Protein AF-A0A397UI04-F1 (afdb_monomer)

pLDDT: mean 84.01, std 18.0, range [32.16, 98.12]

Foldseek 3Di:
DPDPVVVVVVVVVVVVVVVVVVVVVVVVVPPPVVCLVPDDLVVVLVVCLVPVVVVLVVLVVLLVVLLVVLVVLVPDDAFLLVSLVVSLVDPSLVSLCSNCPPPPSSLVSVLVSLLVVCLVPVDLSSLVSLLSSLVNCVVVVNVVSLVVQLQSQLSVLLSVCSVPNDDPVSLVSNVVSVVVDPDFLSSLLNNLSNLLNPSNLVRLVVVLLVLLLVLLVCLQPPPPDDPVCPDLVSSLVSSLVVSVVDPSNLSSLQSNVSNVCSNVSSNVRPRDRDHRDVCCSVPVSSVSSSVSNVVVVVVVVVVVVVVVVVVVPPDDDDPPPPPVVVCVVCVSVDDDPPPPPD

Mean predicted aligned error: 11.46 Å

Secondary structure (DSSP, 8-state):
---THHHHHHHHHHHHHHHHHHHHHHHHHT---TTGGGS-HHHHHHHHHH-HHHHHHHHHHHHHHHHHHHHHHHTS-S-HHHHHHHHTT-HHHHHHHHHHTT-HHHHHHHHHHHHHHHHHH--HHHHHHHHHHHHHHHHTT-HHHHTTSTTHHHHHHHHHHHHH---HHHHHHHHHHHHT----HHHHHHHHHHHHSHHHHHHHHHHHHHHHHHHHHHHHT-TT--TTT-SHHHHHHHHHHHHTT-HHHHHHHHHHHHHHTHHHHHHHT--SPPPPPHHIIIIIIHHHHHHHHHHHHHHHHHHHHHHHHHHHS-S----------GGGGGGGS--SSTTS--

InterPro domains:
  IPR010405 Cofactor of BRCA1 [PTHR13503] (37-216)

Structure (mmCIF, N/CA/C/O backbone):
data_AF-A0A397UI04-F1
#
_entry.id   AF-A0A397UI04-F1
#
loop_
_atom_site.group_PDB
_atom_site.id
_atom_site.type_symbol
_atom_site.label_atom_id
_atom_site.label_alt_id
_atom_site.label_comp_id
_atom_site.label_asym_id
_atom_site.label_entity_id
_atom_site.label_seq_id
_atom_site.pdbx_PDB_ins_code
_atom_site.Cartn_x
_atom_site.Cartn_y
_atom_site.Cartn_z
_atom_site.occupancy
_atom_site.B_iso_or_equiv
_atom_site.auth_seq_id
_atom_site.auth_comp_id
_atom_site.auth_asym_id
_atom_site.auth_atom_id
_atom_site.pdbx_PDB_model_num
ATOM 1 N N . MET A 1 1 ? -35.073 3.023 78.537 1.00 47.94 1 MET A N 1
ATOM 2 C CA . MET A 1 1 ? -35.502 1.992 77.573 1.00 47.94 1 MET A CA 1
ATOM 3 C C . MET A 1 1 ? -35.783 2.719 76.273 1.00 47.94 1 MET A C 1
ATOM 5 O O . MET A 1 1 ? -36.735 3.482 76.238 1.00 47.94 1 MET A O 1
ATOM 9 N N . ALA A 1 2 ? -34.874 2.628 75.298 1.00 48.56 2 ALA A N 1
ATOM 10 C CA . ALA A 1 2 ? -35.086 3.202 73.970 1.00 48.56 2 ALA A CA 1
ATOM 11 C C . ALA A 1 2 ? -36.010 2.261 73.187 1.00 48.56 2 ALA A C 1
ATOM 13 O O . ALA A 1 2 ? -35.802 1.048 73.222 1.00 48.56 2 ALA A O 1
ATOM 14 N N . ASP A 1 3 ? -37.050 2.822 72.578 1.00 49.12 3 ASP A N 1
ATOM 15 C CA . ASP A 1 3 ? -38.116 2.095 71.892 1.00 49.12 3 ASP A CA 1
ATOM 16 C C . ASP A 1 3 ? -37.574 1.447 70.597 1.00 49.12 3 ASP A C 1
ATOM 18 O O . ASP A 1 3 ? -37.150 2.172 69.686 1.00 49.12 3 ASP A O 1
ATOM 22 N N . PRO A 1 4 ? -37.526 0.102 70.500 1.00 56.00 4 PRO A N 1
ATOM 23 C CA . PRO A 1 4 ? -36.919 -0.603 69.368 1.00 56.00 4 PRO A CA 1
ATOM 24 C C . PRO A 1 4 ? -37.644 -0.360 68.033 1.00 56.00 4 PRO A C 1
ATOM 26 O O . PRO A 1 4 ? -37.055 -0.581 66.979 1.00 56.00 4 PRO A O 1
ATOM 29 N N . ASN A 1 5 ? -38.868 0.178 68.052 1.00 56.25 5 ASN A N 1
ATOM 30 C CA . ASN A 1 5 ? -39.652 0.461 66.844 1.00 56.25 5 ASN A CA 1
ATOM 31 C C . ASN A 1 5 ? -39.177 1.679 66.035 1.00 56.25 5 ASN A C 1
ATOM 33 O O . ASN A 1 5 ? -39.545 1.829 64.871 1.00 56.25 5 ASN A O 1
ATOM 37 N N . THR A 1 6 ? -38.368 2.563 66.622 1.00 55.53 6 THR A N 1
ATOM 38 C CA . THR A 1 6 ? -37.920 3.786 65.929 1.00 55.53 6 THR A CA 1
ATOM 39 C C . THR A 1 6 ? -36.803 3.529 64.914 1.00 55.53 6 THR A C 1
ATOM 41 O O . THR A 1 6 ? -36.680 4.273 63.946 1.00 55.53 6 THR A O 1
ATOM 44 N N . ASN A 1 7 ? -36.011 2.466 65.099 1.00 58.88 7 ASN A N 1
ATOM 45 C CA . ASN A 1 7 ? -34.890 2.144 64.208 1.00 58.88 7 ASN A CA 1
ATOM 46 C C . ASN A 1 7 ? -35.340 1.444 62.918 1.00 58.88 7 ASN A C 1
ATOM 48 O O . ASN A 1 7 ? -34.833 1.762 61.847 1.00 58.88 7 ASN A O 1
ATOM 52 N N . GLU A 1 8 ? -36.326 0.546 62.994 1.00 60.69 8 GLU A N 1
ATOM 53 C CA . GLU A 1 8 ? -36.815 -0.185 61.814 1.00 60.69 8 GLU A CA 1
ATOM 54 C C . GLU A 1 8 ? -37.540 0.738 60.821 1.00 60.69 8 GLU A C 1
ATOM 56 O O . GLU A 1 8 ? -37.418 0.583 59.605 1.00 60.69 8 GLU A O 1
ATOM 61 N N . ALA A 1 9 ? -38.252 1.751 61.326 1.00 65.50 9 ALA A N 1
ATOM 62 C CA . ALA A 1 9 ? -38.921 2.745 60.489 1.00 65.50 9 ALA A CA 1
ATOM 63 C C . ALA A 1 9 ? -37.923 3.653 59.743 1.00 65.50 9 ALA A C 1
ATOM 65 O O . ALA A 1 9 ? -38.158 4.010 58.585 1.00 65.50 9 ALA A O 1
ATOM 66 N N . GLN A 1 10 ? -36.802 3.989 60.388 1.00 68.75 10 GLN A N 1
ATOM 67 C CA . GLN A 1 10 ? -35.740 4.810 59.808 1.00 68.75 10 GLN A CA 1
ATOM 68 C C . GLN A 1 10 ? -34.977 4.035 58.718 1.00 68.75 10 GLN A C 1
ATOM 70 O O . GLN A 1 10 ? -34.805 4.538 57.608 1.00 68.75 10 GLN A O 1
ATOM 75 N N . GLU A 1 11 ? -34.615 2.774 58.980 1.00 70.06 11 GLU A N 1
ATOM 76 C CA . GLU A 1 11 ? -33.942 1.910 57.997 1.00 70.06 11 GLU A CA 1
ATOM 77 C C . GLU A 1 11 ? -34.821 1.625 56.769 1.00 70.06 11 GLU A C 1
ATOM 79 O O . GLU A 1 11 ? -34.325 1.584 55.639 1.00 70.06 11 GLU A O 1
ATOM 84 N N . ALA A 1 12 ? -36.138 1.487 56.953 1.00 72.62 12 ALA A N 1
ATOM 85 C CA . ALA A 1 12 ? -37.074 1.321 55.844 1.00 72.62 12 ALA A CA 1
ATOM 86 C C . ALA A 1 12 ? -37.169 2.579 54.957 1.00 72.62 12 ALA A C 1
ATOM 88 O O . ALA A 1 12 ? -37.254 2.464 53.728 1.00 72.62 12 ALA A O 1
ATOM 89 N N . GLN A 1 13 ? -37.118 3.777 55.551 1.00 75.88 13 GLN A N 1
ATOM 90 C CA . GLN A 1 13 ? -37.085 5.040 54.806 1.00 75.88 13 GLN A CA 1
ATOM 91 C C . GLN A 1 13 ? -35.773 5.222 54.038 1.00 75.88 13 GLN A C 1
ATOM 93 O O . GLN A 1 13 ? -35.812 5.568 52.854 1.00 75.88 13 GLN A O 1
ATOM 98 N N . ASP A 1 14 ? -34.636 4.918 54.660 1.00 75.56 14 ASP A N 1
ATOM 99 C CA . ASP A 1 14 ? -33.321 5.035 54.023 1.00 75.56 14 ASP A CA 1
ATOM 100 C C . ASP A 1 14 ? -33.155 4.023 52.879 1.00 75.56 14 ASP A C 1
ATOM 102 O O . ASP A 1 14 ? -32.671 4.368 51.797 1.00 75.56 14 ASP A O 1
ATOM 106 N N . ALA A 1 15 ? -33.658 2.796 53.048 1.00 74.00 15 ALA A N 1
ATOM 107 C CA . ALA A 1 15 ? -33.686 1.793 51.985 1.00 74.00 15 ALA A CA 1
ATOM 108 C C . ALA A 1 15 ? -34.600 2.201 50.816 1.00 74.00 15 ALA A C 1
ATOM 110 O O . ALA A 1 15 ? -34.276 1.941 49.653 1.00 74.00 15 ALA A O 1
ATOM 111 N N . SER A 1 16 ? -35.730 2.858 51.095 1.00 81.81 16 SER A N 1
ATOM 112 C CA . SER A 1 16 ? -36.628 3.392 50.064 1.00 81.81 16 SER A CA 1
ATOM 113 C C . SER A 1 16 ? -35.988 4.557 49.302 1.00 81.81 16 SER A C 1
ATOM 115 O O . SER A 1 16 ? -36.081 4.621 48.074 1.00 81.81 16 SER A O 1
ATOM 117 N N . LEU A 1 17 ? -35.297 5.458 50.006 1.00 76.31 17 LEU A N 1
ATOM 118 C CA . LEU A 1 17 ? -34.577 6.576 49.401 1.00 76.31 17 LEU A CA 1
ATOM 119 C C . LEU A 1 17 ? -33.419 6.083 48.524 1.00 76.31 17 LEU A C 1
ATOM 121 O O . LEU A 1 17 ? -33.262 6.549 47.396 1.00 76.31 17 LEU A O 1
ATOM 125 N N . ALA A 1 18 ? -32.664 5.085 48.992 1.00 73.12 18 ALA A N 1
ATOM 126 C CA . ALA A 1 18 ? -31.594 4.458 48.223 1.00 73.12 18 ALA A CA 1
ATOM 127 C C . ALA A 1 18 ? -32.118 3.796 46.937 1.00 73.12 18 ALA A C 1
ATOM 129 O O . ALA A 1 18 ? -31.534 3.985 45.871 1.00 73.12 18 ALA A O 1
ATOM 130 N N . ARG A 1 19 ? -33.255 3.086 46.997 1.00 78.06 19 ARG A N 1
ATOM 131 C CA . ARG A 1 19 ? -33.887 2.492 45.804 1.00 78.06 19 ARG A CA 1
ATOM 132 C C . ARG A 1 19 ? -34.370 3.549 44.817 1.00 78.06 19 ARG A C 1
ATOM 134 O O . ARG A 1 19 ? -34.118 3.398 43.627 1.00 78.06 19 ARG A O 1
ATOM 141 N N . MET A 1 20 ? -34.987 4.635 45.288 1.00 80.06 20 MET A N 1
ATOM 142 C CA . MET A 1 20 ? -35.380 5.751 44.415 1.00 80.06 20 MET A CA 1
ATOM 143 C C . MET A 1 20 ? -34.178 6.436 43.761 1.00 80.06 20 MET A C 1
ATOM 145 O O . MET A 1 20 ? -34.271 6.848 42.608 1.00 80.06 20 MET A O 1
ATOM 149 N N . LEU A 1 21 ? -33.056 6.576 44.472 1.00 71.06 21 LEU A N 1
ATOM 150 C CA . LEU A 1 21 ? -31.839 7.170 43.917 1.00 71.06 21 LEU A CA 1
ATOM 151 C C . LEU A 1 21 ? -31.199 6.259 42.867 1.00 71.06 21 LEU A C 1
ATOM 153 O O . LEU A 1 21 ? -30.840 6.739 41.796 1.00 71.06 21 LEU A O 1
ATOM 157 N N . VAL A 1 22 ? -31.123 4.950 43.123 1.00 71.31 22 VAL A N 1
ATOM 158 C CA . VAL A 1 22 ? -30.653 3.965 42.135 1.00 71.31 22 VAL A CA 1
ATOM 159 C C . VAL A 1 22 ? -31.563 3.953 40.910 1.00 71.31 22 VAL A C 1
ATOM 161 O O . VAL A 1 22 ? -31.065 3.986 39.788 1.00 71.31 22 VAL A O 1
ATOM 164 N N . GLN A 1 23 ? -32.880 3.986 41.112 1.00 65.94 23 GLN A N 1
ATOM 165 C CA . GLN A 1 23 ? -33.852 4.033 40.027 1.00 65.94 23 GLN A CA 1
ATOM 166 C C . GLN A 1 23 ? -33.745 5.339 39.225 1.00 65.94 23 GLN A C 1
ATOM 168 O O . GLN A 1 23 ? -33.700 5.281 38.004 1.00 65.94 23 GLN A O 1
ATOM 173 N N . ARG A 1 24 ? -33.572 6.501 39.872 1.00 66.25 24 ARG A N 1
ATOM 174 C CA . ARG A 1 24 ? -33.305 7.770 39.169 1.00 66.25 24 ARG A CA 1
ATOM 175 C C . ARG A 1 24 ? -32.004 7.751 38.381 1.00 66.25 24 ARG A C 1
ATOM 177 O O . ARG A 1 24 ? -31.969 8.309 37.295 1.00 66.25 24 ARG A O 1
ATOM 184 N N . VAL A 1 25 ? -30.941 7.140 38.902 1.00 66.00 25 VAL A N 1
ATOM 185 C CA . VAL A 1 25 ? -29.669 7.008 38.173 1.00 66.00 25 VAL A CA 1
ATOM 186 C C . VAL A 1 25 ? -29.824 6.049 36.990 1.00 66.00 25 VAL A C 1
ATOM 188 O O . VAL A 1 25 ? -29.264 6.297 35.927 1.00 66.00 25 VAL A O 1
ATOM 191 N N . GLN A 1 26 ? -30.617 4.984 37.127 1.00 58.41 26 GLN A N 1
ATOM 192 C CA . GLN A 1 26 ? -30.946 4.078 36.023 1.00 58.41 26 GLN A CA 1
ATOM 193 C C . GLN A 1 26 ? -31.832 4.752 34.964 1.00 58.41 26 GLN A C 1
ATOM 195 O O . GLN A 1 26 ? -31.567 4.597 33.776 1.00 58.41 26 GLN A O 1
ATOM 200 N N . GLU A 1 27 ? -32.813 5.557 35.374 1.00 58.62 27 GLU A N 1
ATOM 201 C CA . GLU A 1 27 ? -33.682 6.348 34.491 1.00 58.62 27 GLU A CA 1
ATOM 202 C C . GLU A 1 27 ? -32.914 7.500 33.813 1.00 58.62 27 GLU A C 1
ATOM 204 O O . GLU A 1 27 ? -33.109 7.751 32.628 1.00 58.62 27 GLU A O 1
ATOM 209 N N . GLN A 1 28 ? -31.964 8.144 34.503 1.00 56.28 28 GLN A N 1
ATOM 210 C CA . GLN A 1 28 ? -31.046 9.133 33.912 1.00 56.28 28 GLN A CA 1
ATOM 211 C C . GLN A 1 28 ? -29.999 8.499 32.984 1.00 56.28 28 GLN A C 1
ATOM 213 O O . GLN A 1 28 ? -29.549 9.141 32.040 1.00 56.28 28 GLN A O 1
ATOM 218 N N . ASN A 1 29 ? -29.629 7.236 33.199 1.00 54.19 29 ASN A N 1
ATOM 219 C CA . ASN A 1 29 ? -28.810 6.477 32.250 1.00 54.19 29 ASN A CA 1
ATOM 220 C C . ASN A 1 29 ? -29.635 5.908 31.080 1.00 54.19 29 ASN A C 1
ATOM 222 O O . ASN A 1 29 ? -29.056 5.512 30.073 1.00 54.19 29 ASN A O 1
ATOM 226 N N . GLN A 1 30 ? -30.970 5.917 31.179 1.00 46.47 30 GLN A N 1
ATOM 227 C CA . GLN A 1 30 ? -31.914 5.710 30.075 1.00 46.47 30 GLN A CA 1
ATOM 228 C C . GLN A 1 30 ? -32.346 7.033 29.428 1.00 46.47 30 GLN A C 1
ATOM 230 O O . GLN A 1 30 ? -33.441 7.122 28.866 1.00 46.47 30 GLN A O 1
ATOM 235 N N . VAL A 1 31 ? -31.500 8.070 29.446 1.00 46.84 31 VAL A N 1
ATOM 236 C CA . VAL A 1 31 ? -31.655 9.155 28.475 1.00 46.84 31 VAL A CA 1
ATOM 237 C C . VAL A 1 31 ? -31.544 8.510 27.097 1.00 46.84 31 VAL A C 1
ATOM 239 O O . VAL A 1 31 ? -30.457 8.213 26.607 1.00 46.84 31 VAL A O 1
ATOM 242 N N . LYS A 1 32 ? -32.704 8.256 26.487 1.00 46.75 32 LYS A N 1
ATOM 243 C CA . LYS A 1 32 ? -32.866 8.149 25.046 1.00 46.75 32 LYS A CA 1
ATOM 244 C C . LYS A 1 32 ? -32.266 9.436 24.506 1.00 46.75 32 LYS A C 1
ATOM 246 O O . LYS A 1 32 ? -32.890 10.493 24.569 1.00 46.75 32 LYS A O 1
ATOM 251 N N . VAL A 1 33 ? -31.007 9.375 24.092 1.00 52.06 33 VAL A N 1
ATOM 252 C CA . VAL A 1 33 ? -30.359 10.499 23.435 1.00 52.06 33 VAL A CA 1
ATOM 253 C C . VAL A 1 33 ? -31.020 10.571 22.061 1.00 52.06 33 VAL A C 1
ATOM 255 O O . VAL A 1 33 ? -30.566 9.951 21.108 1.00 52.06 33 VAL A O 1
ATOM 258 N N . GLU A 1 34 ? -32.160 11.258 21.978 1.00 54.22 34 GLU A N 1
ATOM 259 C CA . GLU A 1 34 ? -32.938 11.408 20.741 1.00 54.22 34 GLU A CA 1
ATOM 260 C C . GLU A 1 34 ? -32.176 12.205 19.669 1.00 54.22 34 GLU A C 1
ATOM 262 O O . GLU A 1 34 ? -32.639 12.286 18.538 1.00 54.22 34 GLU A O 1
ATOM 267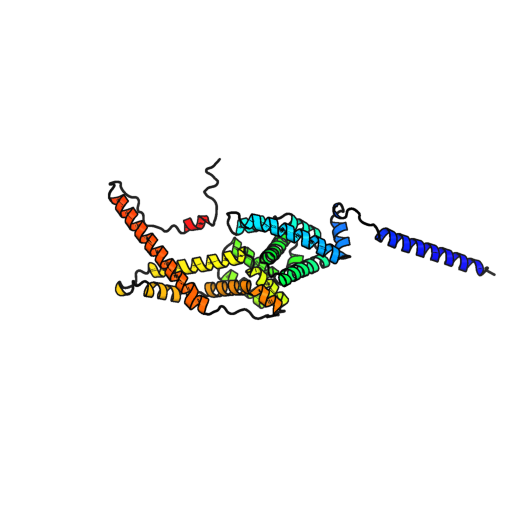 N N . ASN A 1 35 ? -30.977 12.723 19.979 1.00 66.19 35 ASN A N 1
ATOM 268 C CA . ASN A 1 35 ? -30.105 13.351 18.993 1.00 66.19 35 ASN A CA 1
ATOM 269 C C . ASN A 1 35 ? -28.602 13.191 19.317 1.00 66.19 35 ASN A C 1
ATOM 271 O O . ASN A 1 35 ? -27.913 14.144 19.682 1.00 66.19 35 ASN A O 1
ATOM 275 N N . ILE A 1 36 ? -28.065 11.964 19.222 1.00 76.44 36 ILE A N 1
ATOM 276 C CA . ILE A 1 36 ? -26.625 11.692 19.464 1.00 76.44 36 ILE A CA 1
ATOM 277 C C . ILE A 1 36 ? -25.739 12.488 18.492 1.00 76.44 36 ILE A C 1
ATOM 279 O O . ILE A 1 36 ? -24.590 12.807 18.802 1.00 76.44 36 ILE A O 1
ATOM 283 N N . GLU A 1 37 ? -26.277 12.867 17.335 1.00 78.81 37 GLU A N 1
ATOM 284 C CA . GLU A 1 37 ? -25.583 13.665 16.327 1.00 78.81 37 GLU A CA 1
ATOM 285 C C . GLU A 1 37 ? -25.245 15.087 16.799 1.00 78.81 37 GLU A C 1
ATOM 287 O O . GLU A 1 37 ? -24.200 15.612 16.415 1.00 78.81 37 GLU A O 1
ATOM 292 N N . GLU A 1 38 ? -26.031 15.674 17.699 1.00 84.44 38 GLU A N 1
ATOM 293 C CA . GLU A 1 38 ? -25.810 17.038 18.205 1.00 84.44 38 GLU A CA 1
ATOM 294 C C . GLU A 1 38 ? -24.987 17.085 19.501 1.00 84.44 38 GLU A C 1
ATOM 296 O O . GLU A 1 38 ? -24.565 18.156 19.941 1.00 84.44 38 GLU A O 1
ATOM 301 N N . ALA A 1 39 ? -24.726 15.933 20.126 1.00 87.81 39 ALA A N 1
ATOM 302 C CA . ALA A 1 39 ? -23.986 15.882 21.381 1.00 87.81 39 ALA A CA 1
ATOM 303 C C . ALA A 1 39 ? -22.517 16.347 21.213 1.00 87.81 39 ALA A C 1
ATOM 305 O O . ALA A 1 39 ? -21.895 16.065 20.186 1.00 87.81 39 ALA A O 1
ATOM 306 N N . PRO A 1 40 ? -21.905 16.992 22.225 1.00 93.44 40 PRO A N 1
ATOM 307 C CA . PRO A 1 40 ? -20.463 17.243 22.254 1.00 93.44 40 PRO A CA 1
ATOM 308 C C . PRO A 1 40 ? -19.642 15.965 22.035 1.00 93.44 40 PRO A C 1
ATOM 310 O O . PRO A 1 40 ? -20.030 14.882 22.487 1.00 93.44 40 PRO A O 1
ATOM 313 N N . ILE A 1 41 ? -18.491 16.080 21.366 1.00 93.62 41 ILE A N 1
ATOM 314 C CA . ILE A 1 41 ? -17.695 14.918 20.941 1.00 93.62 41 ILE A CA 1
ATOM 315 C C . ILE A 1 41 ? -17.219 14.063 22.122 1.00 93.62 41 ILE A C 1
ATOM 317 O O . ILE A 1 41 ? -17.160 12.841 22.011 1.00 93.62 41 ILE A O 1
ATOM 321 N N . GLU A 1 42 ? -16.965 14.670 23.282 1.00 93.69 42 GLU A N 1
ATOM 322 C CA . GLU A 1 42 ? -16.609 13.975 24.521 1.00 93.69 42 GLU A CA 1
ATOM 323 C C . GLU A 1 42 ? -17.745 13.083 25.027 1.00 93.69 42 GLU A C 1
ATOM 325 O O . GLU A 1 42 ? -17.492 11.971 25.492 1.00 93.69 42 GLU A O 1
ATOM 330 N N . ILE A 1 43 ? -18.996 13.543 24.908 1.00 93.25 43 ILE A N 1
ATOM 331 C CA . ILE A 1 43 ? -20.174 12.763 25.302 1.00 93.25 43 ILE A CA 1
ATOM 332 C C . ILE A 1 43 ? -20.354 11.595 24.336 1.00 93.25 43 ILE A C 1
ATOM 334 O O . ILE A 1 43 ? -20.520 10.462 24.785 1.00 93.25 43 ILE A O 1
ATOM 338 N N . LYS A 1 44 ? -20.245 11.842 23.021 1.00 94.44 44 LYS A N 1
ATOM 339 C CA . LYS A 1 44 ? -20.296 10.773 22.011 1.00 94.44 44 LYS A CA 1
ATOM 340 C C . LYS A 1 44 ? -19.230 9.715 22.276 1.00 94.44 44 LYS A C 1
ATOM 342 O O . LYS A 1 44 ? -19.541 8.532 22.316 1.00 94.44 44 LYS A O 1
ATOM 347 N N . ARG A 1 45 ? -17.989 10.140 22.526 1.00 95.44 45 ARG A N 1
ATOM 348 C CA . ARG A 1 45 ? -16.865 9.253 22.848 1.00 95.44 45 ARG A CA 1
ATOM 349 C C . ARG A 1 45 ? -17.180 8.368 24.054 1.00 95.44 45 ARG A C 1
ATOM 351 O O . ARG A 1 45 ? -17.055 7.155 23.953 1.00 95.44 45 ARG A O 1
ATOM 358 N N . GLY A 1 46 ? -17.648 8.956 25.157 1.00 95.00 46 GLY A N 1
ATOM 359 C CA . GLY A 1 46 ? -18.002 8.202 26.363 1.00 95.00 46 GLY A CA 1
ATOM 360 C C . GLY A 1 46 ? -19.180 7.239 26.171 1.00 95.00 46 GLY A C 1
ATOM 361 O O . GLY A 1 46 ? -19.215 6.190 26.811 1.00 95.00 46 GLY A O 1
ATOM 362 N N . LEU A 1 47 ? -20.135 7.564 25.293 1.00 94.88 47 LEU A N 1
ATOM 363 C CA . LEU A 1 47 ? -21.218 6.651 24.910 1.00 94.88 47 LEU A CA 1
ATOM 364 C C . LEU A 1 47 ? -20.683 5.475 24.087 1.00 94.88 47 LEU A C 1
ATOM 366 O O . LEU A 1 47 ? -20.941 4.326 24.429 1.00 94.88 47 LEU A O 1
ATOM 370 N N . TYR A 1 48 ? -19.878 5.753 23.065 1.00 96.75 48 TYR A N 1
ATOM 371 C CA . TYR A 1 48 ? -19.279 4.731 22.208 1.00 96.75 48 TYR A CA 1
ATOM 372 C C . TYR A 1 48 ? -18.303 3.813 22.946 1.00 96.75 48 TYR A C 1
ATOM 374 O O . TYR A 1 48 ? -18.216 2.636 22.627 1.00 96.75 48 TYR A O 1
ATOM 382 N N . GLU A 1 49 ? -17.600 4.306 23.966 1.00 96.56 49 GLU A N 1
ATOM 383 C CA . GLU A 1 49 ? -16.769 3.454 24.827 1.00 96.56 49 GLU A CA 1
ATOM 384 C C . GLU A 1 49 ? -17.593 2.436 25.626 1.00 96.56 49 GLU A C 1
ATOM 386 O O . GLU A 1 49 ? -17.076 1.380 25.990 1.00 96.56 49 GLU A O 1
ATOM 391 N N . ARG A 1 50 ? -18.864 2.748 25.913 1.00 96.19 50 ARG A N 1
ATOM 392 C CA . ARG A 1 50 ? -19.793 1.862 26.633 1.00 96.19 50 ARG A CA 1
ATOM 393 C C . ARG A 1 50 ? -20.572 0.950 25.691 1.00 96.19 50 ARG A C 1
ATOM 395 O O . ARG A 1 50 ? -20.936 -0.147 26.102 1.00 96.19 50 ARG A O 1
ATOM 402 N N . ASP A 1 51 ? -20.815 1.398 24.462 1.00 96.00 51 ASP A N 1
ATOM 403 C CA . ASP A 1 51 ? -21.549 0.667 23.431 1.00 96.00 51 ASP A CA 1
ATOM 404 C C . ASP A 1 51 ? -20.733 0.588 22.129 1.00 96.00 51 ASP A C 1
ATOM 406 O O . ASP A 1 51 ? -20.828 1.434 21.231 1.00 96.00 51 ASP A O 1
ATOM 410 N N . LEU A 1 52 ? -19.904 -0.458 22.044 1.00 96.38 52 LEU A N 1
ATOM 411 C CA . LEU A 1 52 ? -19.025 -0.697 20.897 1.00 96.38 52 LEU A CA 1
ATOM 412 C C . LEU A 1 52 ? -19.792 -1.105 19.635 1.00 96.38 52 LEU A C 1
ATOM 414 O O . LEU A 1 52 ? -19.314 -0.842 18.535 1.00 96.38 52 LEU A O 1
ATOM 418 N N . GLU A 1 53 ? -20.981 -1.698 19.761 1.00 95.81 53 GLU A N 1
ATOM 419 C CA . GLU A 1 53 ? -21.811 -2.021 18.595 1.00 95.81 53 GLU A CA 1
ATOM 420 C C . GLU A 1 53 ? -22.377 -0.744 17.976 1.00 95.81 53 GLU A C 1
ATOM 422 O O . GLU A 1 53 ? -22.357 -0.576 16.753 1.00 95.81 53 GLU A O 1
ATOM 427 N N . MET A 1 54 ? -22.790 0.212 18.814 1.00 95.00 54 MET A N 1
ATOM 428 C CA . MET A 1 54 ? -23.182 1.533 18.342 1.00 95.00 54 MET A CA 1
ATOM 429 C C . MET A 1 54 ? -22.010 2.263 17.667 1.00 95.00 54 MET A C 1
ATOM 431 O O . MET A 1 54 ? -22.174 2.832 16.583 1.00 95.00 54 MET A O 1
ATOM 435 N N . PHE A 1 55 ? -20.816 2.213 18.270 1.00 96.81 55 PHE A N 1
ATOM 436 C CA . PHE A 1 55 ? -19.597 2.759 17.668 1.00 96.81 55 PHE A CA 1
ATOM 437 C C . PHE A 1 55 ? -19.327 2.136 16.298 1.00 96.81 55 PHE A C 1
ATOM 439 O O . PHE A 1 55 ? -19.145 2.849 15.313 1.00 96.81 55 PHE A O 1
ATOM 446 N N . LYS A 1 56 ? -19.364 0.806 16.219 1.00 97.25 56 LYS A N 1
ATOM 447 C CA . LYS A 1 56 ? -19.131 0.036 15.000 1.00 97.25 56 LYS A CA 1
ATOM 448 C C . LYS A 1 56 ? -20.116 0.385 13.891 1.00 97.25 56 LYS A C 1
ATOM 450 O O . LYS A 1 56 ? -19.687 0.575 12.755 1.00 97.25 56 LYS A O 1
ATOM 455 N N . GLY A 1 57 ? -21.405 0.510 14.210 1.00 95.50 57 GLY A N 1
ATOM 456 C CA . GLY A 1 57 ? -22.427 0.938 13.254 1.00 95.50 57 GLY A CA 1
ATOM 457 C C . GLY A 1 57 ? -22.123 2.317 12.665 1.00 95.50 57 GLY A C 1
ATOM 458 O O . GLY A 1 57 ? -22.108 2.478 11.448 1.00 95.50 57 GLY A O 1
ATOM 459 N N . MET A 1 58 ? -21.797 3.293 13.516 1.00 95.62 58 MET A N 1
ATOM 460 C CA . MET A 1 58 ? -21.456 4.647 13.074 1.00 95.62 58 MET A CA 1
ATOM 461 C C . MET A 1 58 ? -20.148 4.687 12.265 1.00 95.62 58 MET A C 1
ATOM 463 O O . MET A 1 58 ? -20.102 5.331 11.216 1.00 95.62 58 MET A O 1
ATOM 467 N N . ILE A 1 59 ? -19.102 3.974 12.699 1.00 97.44 59 ILE A N 1
ATOM 468 C CA . ILE A 1 59 ? -17.818 3.917 11.987 1.00 97.44 59 ILE A CA 1
ATOM 469 C C . ILE A 1 59 ? -17.977 3.294 10.601 1.00 97.44 59 ILE A C 1
ATOM 471 O O . ILE A 1 59 ? -17.397 3.817 9.654 1.00 97.44 59 ILE A O 1
ATOM 475 N N . LYS A 1 60 ? -18.765 2.219 10.452 1.00 96.38 60 LYS A N 1
ATOM 476 C CA . LYS A 1 60 ? -19.018 1.605 9.137 1.00 96.38 60 LYS A CA 1
ATOM 477 C C . LYS A 1 60 ? -19.607 2.627 8.157 1.00 96.38 60 LYS A C 1
ATOM 479 O O . LYS A 1 60 ? -19.052 2.794 7.078 1.00 96.38 60 LYS A O 1
ATOM 484 N N . THR A 1 61 ? -20.596 3.416 8.584 1.00 96.31 61 THR A N 1
ATOM 485 C CA . THR A 1 61 ? -21.148 4.514 7.770 1.00 96.31 61 THR A CA 1
ATOM 486 C C . THR A 1 61 ? -20.086 5.545 7.370 1.00 96.31 61 THR A C 1
ATOM 488 O O . THR A 1 61 ? -20.055 5.998 6.229 1.00 96.31 61 THR A O 1
ATOM 491 N N . GLN A 1 62 ? -19.190 5.925 8.287 1.00 97.75 62 GLN A N 1
ATOM 492 C CA . GLN A 1 62 ? -18.110 6.872 7.974 1.00 97.75 62 GLN A CA 1
ATOM 493 C C . GLN A 1 62 ? -17.077 6.283 6.999 1.00 97.75 62 GLN A C 1
ATOM 495 O O . GLN A 1 62 ? -16.573 7.003 6.139 1.00 97.75 62 GLN A O 1
ATOM 500 N N . ILE A 1 63 ? -16.777 4.985 7.102 1.00 97.62 63 ILE A N 1
ATOM 501 C CA . ILE A 1 63 ? -15.886 4.276 6.173 1.00 97.62 63 ILE A CA 1
ATOM 502 C C . ILE A 1 63 ? -16.506 4.199 4.774 1.00 97.62 63 ILE A C 1
ATOM 504 O O . ILE A 1 63 ? -15.810 4.469 3.797 1.00 97.62 63 ILE A O 1
ATOM 508 N N . ASP A 1 64 ? -17.798 3.888 4.670 1.00 96.81 64 ASP A N 1
ATOM 509 C CA . ASP A 1 64 ? -18.498 3.819 3.383 1.00 96.81 64 ASP A CA 1
ATOM 510 C C . ASP A 1 64 ? -18.470 5.184 2.673 1.00 96.81 64 ASP A C 1
ATOM 512 O O . ASP A 1 64 ? -18.046 5.286 1.520 1.00 96.81 64 ASP A O 1
ATOM 516 N N . ASN A 1 65 ? -18.781 6.261 3.402 1.00 97.56 65 ASN A N 1
ATOM 517 C CA . ASN A 1 65 ? -18.670 7.633 2.897 1.00 97.56 65 ASN A CA 1
ATOM 518 C C . ASN A 1 65 ? -17.223 7.997 2.504 1.00 97.56 65 ASN A C 1
ATOM 520 O O . ASN A 1 65 ? -16.986 8.671 1.496 1.00 97.56 65 ASN A O 1
ATOM 524 N N . TYR A 1 66 ? -16.231 7.539 3.278 1.00 98.00 66 TYR A N 1
ATOM 525 C CA . TYR A 1 66 ? -14.822 7.690 2.918 1.00 98.00 66 TYR A CA 1
ATOM 526 C C . TYR A 1 66 ? -14.509 6.970 1.594 1.00 98.00 66 TYR A C 1
ATOM 528 O O . TYR A 1 66 ? -13.829 7.558 0.754 1.00 98.00 66 TYR A O 1
ATOM 536 N N . PHE A 1 67 ? -15.019 5.755 1.353 1.00 97.12 67 PHE A N 1
ATOM 537 C CA . PHE A 1 67 ? -14.776 5.016 0.104 1.00 97.12 67 PHE A CA 1
ATOM 538 C C . PHE A 1 67 ? -15.336 5.733 -1.122 1.00 97.12 67 PHE A C 1
ATOM 540 O O . PHE A 1 67 ? -14.675 5.766 -2.167 1.00 97.12 67 PHE A O 1
ATOM 547 N N . GLU A 1 68 ? -16.515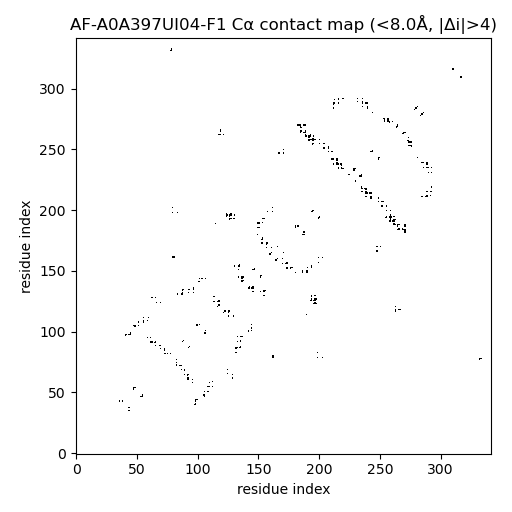 6.342 -1.003 1.00 96.25 68 GLU A N 1
ATOM 548 C CA . GLU A 1 68 ? -17.099 7.148 -2.077 1.00 96.25 68 GLU A CA 1
ATOM 549 C C . GLU A 1 68 ? -16.184 8.326 -2.441 1.00 96.25 68 GLU A C 1
ATOM 551 O O . GLU A 1 68 ? -15.814 8.501 -3.607 1.00 96.25 68 GLU A O 1
ATOM 556 N N . ARG A 1 69 ? -15.728 9.098 -1.444 1.00 95.94 69 ARG A N 1
ATOM 557 C CA . ARG A 1 69 ? -14.830 10.242 -1.680 1.00 95.94 69 ARG A CA 1
ATOM 558 C C . ARG A 1 69 ? -13.446 9.829 -2.156 1.00 95.94 69 ARG A C 1
ATOM 560 O O . ARG A 1 69 ? -12.891 10.470 -3.048 1.00 95.94 69 ARG A O 1
ATOM 567 N N . GLN A 1 70 ? -12.887 8.771 -1.577 1.00 95.75 70 GLN A N 1
ATOM 568 C CA . GLN A 1 70 ? -11.593 8.228 -1.972 1.00 95.75 70 GLN A CA 1
ATOM 569 C C . GLN A 1 70 ? -11.613 7.841 -3.454 1.00 95.75 70 GLN A C 1
ATOM 571 O O . GLN A 1 70 ? -10.685 8.184 -4.185 1.00 95.75 70 GLN A O 1
ATOM 576 N N . SER A 1 71 ? -12.687 7.199 -3.920 1.00 94.12 71 SER A N 1
ATOM 577 C CA . SER A 1 71 ? -12.836 6.802 -5.324 1.00 94.12 71 SER A CA 1
ATOM 578 C C . SER A 1 71 ? -12.805 8.006 -6.271 1.00 94.12 71 SER A C 1
ATOM 580 O O . SER A 1 71 ? -12.168 7.937 -7.321 1.00 94.12 71 SER A O 1
ATOM 582 N N . LEU A 1 72 ? -13.418 9.131 -5.886 1.00 93.94 72 LEU A N 1
ATOM 583 C CA . LEU A 1 72 ? -13.362 10.378 -6.659 1.00 93.94 72 LEU A CA 1
ATOM 584 C C . LEU A 1 72 ? -11.954 10.986 -6.679 1.00 93.94 72 LEU A C 1
ATOM 586 O O . LEU A 1 72 ? -11.503 11.453 -7.722 1.00 93.94 72 LEU A O 1
ATOM 590 N N . ILE A 1 73 ? -11.243 10.968 -5.548 1.00 93.50 73 ILE A N 1
ATOM 591 C CA . ILE A 1 73 ? -9.862 11.471 -5.456 1.00 93.50 73 ILE A CA 1
ATOM 592 C C . ILE A 1 73 ? -8.918 10.633 -6.328 1.00 93.50 73 ILE A C 1
ATOM 594 O O . ILE A 1 73 ? -8.094 11.186 -7.049 1.00 93.50 73 ILE A O 1
ATOM 598 N N . MET A 1 74 ? -9.078 9.307 -6.330 1.00 91.19 74 MET A N 1
ATOM 599 C CA . MET A 1 74 ? -8.246 8.396 -7.125 1.00 91.19 74 MET A CA 1
ATOM 600 C C . MET A 1 74 ? -8.425 8.553 -8.645 1.00 91.19 74 MET A C 1
ATOM 602 O O . MET A 1 74 ? -7.574 8.091 -9.401 1.00 91.19 74 MET A O 1
ATOM 606 N N . GLN A 1 75 ? -9.502 9.195 -9.108 1.00 90.00 75 GLN A N 1
ATOM 607 C CA . GLN A 1 75 ? -9.723 9.508 -10.527 1.00 90.00 75 GLN A CA 1
ATOM 608 C C . GLN A 1 75 ? -9.033 10.804 -10.973 1.00 90.00 75 GLN A C 1
ATOM 610 O O . GLN A 1 75 ? -8.967 11.095 -12.171 1.00 90.00 75 GLN A O 1
ATOM 615 N N . GLN A 1 76 ? -8.541 11.606 -10.029 1.00 88.44 76 GLN A N 1
ATOM 616 C CA . GLN A 1 76 ? -7.883 12.865 -10.340 1.00 88.44 76 GLN A CA 1
ATOM 617 C C . GLN A 1 76 ? -6.474 12.635 -10.887 1.00 88.44 76 GLN A C 1
ATOM 619 O O . GLN A 1 76 ? -5.796 11.660 -10.566 1.00 88.44 76 GLN A O 1
ATOM 624 N N . ARG A 1 77 ? -6.010 13.579 -11.707 1.00 80.25 77 ARG A N 1
ATOM 625 C CA . ARG A 1 77 ? -4.608 13.635 -12.126 1.00 80.25 77 ARG A CA 1
ATOM 626 C C . ARG A 1 77 ? -3.794 14.331 -11.038 1.00 80.25 77 ARG A C 1
ATOM 628 O O . ARG A 1 77 ? -4.201 15.382 -10.556 1.00 80.25 77 ARG A O 1
ATOM 635 N N . GLY A 1 78 ? -2.638 13.777 -10.700 1.00 84.44 78 GLY A N 1
ATOM 636 C CA . GLY A 1 78 ? -1.723 14.347 -9.717 1.00 84.44 78 GLY A CA 1
ATOM 637 C C . GLY A 1 78 ? -0.577 13.394 -9.420 1.00 84.44 78 GLY A C 1
ATOM 638 O O . GLY A 1 78 ? -0.576 12.252 -9.886 1.00 84.44 78 GLY A O 1
ATOM 639 N N . THR A 1 79 ? 0.403 13.861 -8.651 1.00 86.94 79 THR A N 1
ATOM 640 C CA . THR A 1 79 ? 1.446 12.972 -8.136 1.00 86.94 79 THR A CA 1
ATOM 641 C C . THR A 1 79 ? 0.863 12.063 -7.051 1.00 86.94 79 THR A C 1
ATOM 643 O O . THR A 1 79 ? -0.144 12.387 -6.415 1.00 86.94 79 THR A O 1
ATOM 646 N N . ASN A 1 80 ? 1.520 10.934 -6.774 1.00 87.00 80 ASN A N 1
ATOM 647 C CA . ASN A 1 80 ? 1.125 10.067 -5.658 1.00 87.00 80 ASN A CA 1
ATOM 648 C C . ASN A 1 80 ? 1.111 10.820 -4.312 1.00 87.00 80 ASN A C 1
ATOM 650 O O . ASN A 1 80 ? 0.285 10.516 -3.453 1.00 87.00 80 ASN A O 1
ATOM 654 N N . SER A 1 81 ? 1.987 11.820 -4.137 1.00 88.44 81 SER A N 1
ATOM 655 C CA . SER A 1 81 ? 2.002 12.665 -2.938 1.00 88.44 81 SER A CA 1
ATOM 656 C C . SER A 1 81 ? 0.762 13.556 -2.853 1.00 88.44 81 SER A C 1
ATOM 658 O O . SER A 1 81 ? 0.155 13.632 -1.787 1.00 88.44 81 SER A O 1
ATOM 660 N N . ASP A 1 82 ? 0.352 14.183 -3.961 1.00 91.00 82 ASP A N 1
ATOM 661 C CA . ASP A 1 82 ? -0.830 15.057 -3.989 1.00 91.00 82 ASP A CA 1
ATOM 662 C C . ASP A 1 82 ? -2.101 14.273 -3.656 1.00 91.00 82 ASP A C 1
ATOM 664 O O . ASP A 1 82 ? -2.902 14.691 -2.819 1.00 91.00 82 ASP A O 1
ATOM 668 N N . ILE A 1 83 ? -2.261 13.096 -4.270 1.00 92.88 83 ILE A N 1
ATOM 669 C CA . ILE A 1 83 ? -3.407 12.209 -4.037 1.00 92.88 83 ILE A CA 1
ATOM 670 C C . ILE A 1 83 ? -3.439 11.762 -2.568 1.00 92.88 83 ILE A C 1
ATOM 672 O O . ILE A 1 83 ? -4.499 11.775 -1.937 1.00 92.88 83 ILE A O 1
ATOM 676 N N . LEU A 1 84 ? -2.285 11.414 -1.989 1.00 92.31 84 LEU A N 1
ATOM 677 C CA . LEU A 1 84 ? -2.185 11.038 -0.579 1.00 92.31 84 LEU A CA 1
ATOM 678 C C . LEU A 1 84 ? -2.538 12.203 0.363 1.00 92.31 84 LEU A C 1
ATOM 680 O O . LEU A 1 84 ? -3.217 12.017 1.379 1.00 92.31 84 LEU A O 1
ATOM 684 N N . ASP A 1 85 ? -2.118 13.424 0.035 1.00 93.44 85 ASP A N 1
ATOM 685 C CA . ASP A 1 85 ? -2.469 14.606 0.820 1.00 93.44 85 ASP A CA 1
ATOM 686 C C . ASP A 1 85 ? -3.960 14.943 0.728 1.00 93.44 85 ASP A C 1
ATOM 688 O O . ASP A 1 85 ? -4.558 15.298 1.745 1.00 93.44 85 ASP A O 1
ATOM 692 N N . GLN A 1 86 ? -4.606 14.739 -0.419 1.00 94.50 86 GLN A N 1
ATOM 693 C CA . GLN A 1 86 ? -6.063 14.860 -0.523 1.00 94.50 86 GLN A CA 1
ATOM 694 C C . GLN A 1 86 ? -6.796 13.791 0.298 1.00 94.50 86 GLN A C 1
ATOM 696 O O . GLN A 1 86 ? -7.698 14.115 1.072 1.00 94.50 86 GLN A O 1
ATOM 701 N N . ARG A 1 87 ? -6.378 12.526 0.184 1.00 94.81 87 ARG A N 1
ATOM 702 C CA . ARG A 1 87 ? -6.968 11.395 0.916 1.00 94.81 87 ARG A CA 1
ATOM 703 C C . ARG A 1 87 ? -6.893 11.566 2.434 1.00 94.81 87 ARG A C 1
ATOM 705 O O . ARG A 1 87 ? -7.888 11.406 3.135 1.00 94.81 87 ARG A O 1
ATOM 712 N N . THR A 1 88 ? -5.741 11.993 2.949 1.00 94.38 88 THR A N 1
ATOM 713 C CA . THR A 1 88 ? -5.563 12.260 4.391 1.00 94.38 88 THR A CA 1
ATOM 714 C C . THR A 1 88 ? -6.336 13.487 4.891 1.00 94.38 88 THR A C 1
ATOM 716 O O . THR A 1 88 ? -6.394 13.726 6.098 1.00 94.38 88 THR A O 1
ATOM 719 N N . ASN A 1 89 ? -6.950 14.259 3.989 1.00 95.44 89 ASN A N 1
ATOM 720 C CA . ASN A 1 89 ? -7.779 15.415 4.308 1.00 95.44 89 ASN A CA 1
ATOM 721 C C . ASN A 1 89 ? -9.291 15.151 4.245 1.00 95.44 89 ASN A C 1
ATOM 723 O O . ASN A 1 89 ? -10.051 16.084 4.527 1.00 95.44 89 ASN A O 1
ATOM 727 N N . ILE A 1 90 ? -9.713 13.919 3.935 1.00 97.00 90 ILE A N 1
ATOM 728 C CA . ILE A 1 90 ? -11.123 13.516 3.866 1.00 97.00 90 ILE A CA 1
ATOM 729 C C . ILE A 1 90 ? -11.836 13.797 5.214 1.00 97.00 90 ILE A C 1
ATOM 731 O O . ILE A 1 90 ? -11.324 13.393 6.263 1.00 97.00 90 ILE A O 1
ATOM 735 N N . PRO A 1 91 ? -12.995 14.492 5.221 1.00 97.00 91 PRO A N 1
ATOM 736 C CA . PRO A 1 91 ? -13.690 14.886 6.453 1.00 97.00 91 PRO A CA 1
ATOM 737 C C . PRO A 1 91 ? -14.087 13.721 7.362 1.00 97.00 91 PRO A C 1
ATOM 739 O O . PRO A 1 91 ? -13.922 13.812 8.574 1.00 97.00 91 PRO A O 1
ATOM 742 N N . GLU A 1 92 ? -14.564 12.620 6.785 1.00 97.56 92 GLU A N 1
ATOM 743 C CA . GLU A 1 92 ? -14.998 11.423 7.510 1.00 97.56 92 GLU A CA 1
ATOM 744 C C . GLU A 1 92 ? -13.835 10.821 8.308 1.00 97.56 92 GLU A C 1
ATOM 746 O O . GLU A 1 92 ? -13.979 10.473 9.479 1.00 97.56 92 GLU A O 1
ATOM 751 N N . LEU A 1 93 ? -12.639 10.794 7.712 1.00 97.19 93 LEU A N 1
ATOM 752 C CA . LEU A 1 93 ? -11.429 10.326 8.381 1.00 97.19 93 LEU A CA 1
ATOM 753 C C . LEU A 1 93 ? -11.045 11.232 9.560 1.00 97.19 93 LEU A C 1
ATOM 755 O O . LEU A 1 93 ? -10.731 10.734 10.641 1.00 97.19 93 LEU A O 1
ATOM 759 N N . LYS A 1 94 ? -11.107 12.557 9.378 1.00 97.06 94 LYS A N 1
ATOM 760 C CA . LYS A 1 94 ? -10.839 13.530 10.452 1.00 97.06 94 LYS A CA 1
ATOM 761 C C . LYS A 1 94 ? -11.832 13.384 11.600 1.00 97.06 94 LYS A C 1
ATOM 763 O O . LYS A 1 94 ? -11.423 13.343 12.754 1.00 97.06 94 LYS A O 1
ATOM 768 N N . TYR A 1 95 ? -13.113 13.216 11.279 1.00 96.75 95 TYR A N 1
ATOM 769 C CA . TYR A 1 95 ? -14.158 12.988 12.270 1.00 96.75 95 TYR A CA 1
ATOM 770 C C . TYR A 1 95 ? -13.894 11.726 13.105 1.00 96.75 95 TYR A C 1
ATOM 772 O O . TYR A 1 95 ? -13.962 11.779 14.334 1.00 96.75 95 TYR A O 1
ATOM 780 N N . ILE A 1 96 ? -13.537 10.608 12.460 1.00 97.75 96 ILE A N 1
ATOM 781 C CA . ILE A 1 96 ? -13.169 9.362 13.153 1.00 97.75 96 ILE A CA 1
ATOM 782 C C . ILE A 1 96 ? -11.984 9.595 14.101 1.00 97.75 96 ILE A C 1
ATOM 784 O O . ILE A 1 96 ? -12.000 9.129 15.242 1.00 97.75 96 ILE A O 1
ATOM 788 N N . ILE A 1 97 ? -10.966 10.330 13.652 1.00 97.31 97 ILE A N 1
ATOM 789 C CA . ILE A 1 97 ? -9.761 10.620 14.439 1.00 97.31 97 ILE A CA 1
ATOM 790 C C . ILE A 1 97 ? -10.074 11.494 15.649 1.00 97.31 97 ILE A C 1
ATOM 792 O O . ILE A 1 97 ? -9.638 11.169 16.752 1.00 97.31 97 ILE A O 1
ATOM 796 N N . ASP A 1 98 ? -10.867 12.549 15.479 1.00 96.56 98 ASP A N 1
ATOM 797 C CA . ASP A 1 98 ? -11.289 13.417 16.580 1.00 96.56 98 ASP A CA 1
ATOM 798 C C . ASP A 1 98 ? -12.151 12.649 17.593 1.00 96.56 98 ASP A C 1
ATOM 800 O O . ASP A 1 98 ? -12.053 12.846 18.812 1.00 96.56 98 ASP A O 1
ATOM 804 N N . LEU A 1 99 ? -12.981 11.724 17.104 1.00 96.69 99 LEU A N 1
ATOM 805 C CA . LEU A 1 99 ? -13.824 10.895 17.950 1.00 96.69 99 LEU A CA 1
ATOM 806 C C . LEU A 1 99 ? -12.998 9.904 18.773 1.00 96.69 99 LEU A C 1
ATOM 808 O O . LEU A 1 99 ? -13.179 9.833 19.988 1.00 96.69 99 LEU A O 1
ATOM 812 N N . ILE A 1 100 ? -12.073 9.177 18.143 1.00 97.06 100 ILE A N 1
ATOM 813 C CA . ILE A 1 100 ? -11.179 8.236 18.831 1.00 97.06 100 ILE A CA 1
ATOM 814 C C . ILE A 1 100 ? -10.247 8.992 19.782 1.00 97.06 100 ILE A C 1
ATOM 816 O O . ILE A 1 100 ? -10.098 8.604 20.942 1.00 97.06 100 ILE A O 1
ATOM 820 N N . ASN A 1 101 ? -9.656 10.094 19.317 1.00 94.81 101 ASN A N 1
ATOM 821 C CA . ASN A 1 101 ? -8.674 10.901 20.031 1.00 94.81 101 ASN A CA 1
ATOM 822 C C . ASN A 1 101 ? -7.569 10.021 20.659 1.00 94.81 101 ASN A C 1
ATOM 824 O O . ASN A 1 101 ? -6.770 9.414 19.948 1.00 94.81 101 ASN A O 1
ATOM 828 N N . GLU A 1 102 ? -7.529 9.914 21.989 1.00 94.12 102 GLU A N 1
ATOM 829 C CA . GLU A 1 102 ? -6.576 9.078 22.736 1.00 94.12 102 GLU A CA 1
ATOM 830 C C . GLU A 1 102 ? -7.264 7.910 23.465 1.00 94.12 102 GLU A C 1
ATOM 832 O O . GLU A 1 102 ? -6.662 7.243 24.311 1.00 94.12 102 GLU A O 1
ATOM 837 N N . SER A 1 103 ? -8.525 7.622 23.123 1.00 96.81 103 SER A N 1
ATOM 838 C CA . SER A 1 103 ? -9.253 6.479 23.667 1.00 96.81 103 SER A CA 1
ATOM 839 C C . SER A 1 103 ? -8.640 5.171 23.177 1.00 96.81 103 SER A C 1
ATOM 841 O O . SER A 1 103 ? -8.757 4.784 22.014 1.00 96.81 103 SER A O 1
ATOM 843 N N . SER A 1 104 ? -7.991 4.449 24.091 1.00 96.62 104 SER A N 1
ATOM 844 C CA . SER A 1 104 ? -7.411 3.134 23.793 1.00 96.62 104 SER A CA 1
ATOM 845 C C . SER A 1 104 ? -8.455 2.066 23.458 1.00 96.62 104 SER A C 1
ATOM 847 O O . SER A 1 104 ? -8.139 1.132 22.723 1.00 96.62 104 SER A O 1
ATOM 849 N N . ILE A 1 105 ? -9.679 2.217 23.974 1.00 97.56 105 ILE A N 1
ATOM 850 C CA . ILE A 1 105 ? -10.794 1.300 23.729 1.00 97.56 105 ILE A CA 1
ATOM 851 C C . ILE A 1 105 ? -11.269 1.479 22.288 1.00 97.56 105 ILE A C 1
ATOM 853 O O . ILE A 1 105 ? -11.222 0.530 21.509 1.00 97.56 105 ILE A O 1
ATOM 857 N N . LEU A 1 106 ? -11.626 2.711 21.908 1.00 98.12 106 LEU A N 1
ATOM 858 C CA . LEU A 1 106 ? -12.121 3.003 20.562 1.00 98.12 106 LEU A CA 1
ATOM 859 C C . LEU A 1 106 ? -11.053 2.788 19.491 1.00 98.12 106 LEU A C 1
ATOM 861 O O . LEU A 1 106 ? -11.362 2.302 18.410 1.00 98.12 106 LEU A O 1
ATOM 865 N N . PHE A 1 107 ? -9.788 3.094 19.786 1.00 97.88 107 PHE A N 1
ATOM 866 C CA . PHE A 1 107 ? -8.688 2.840 18.856 1.00 97.88 107 PHE A CA 1
ATOM 867 C C . PHE A 1 1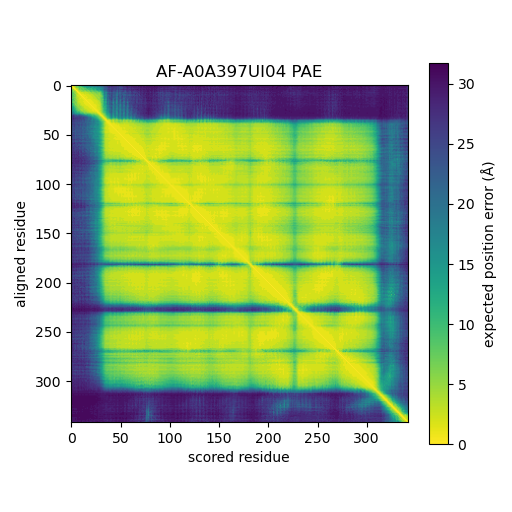07 ? -8.511 1.346 18.560 1.00 97.88 107 PHE A C 1
ATOM 869 O O . PHE A 1 107 ? -8.371 0.954 17.403 1.00 97.88 107 PHE A O 1
ATOM 876 N N . ARG A 1 108 ? -8.560 0.500 19.597 1.00 97.00 108 ARG A N 1
ATOM 877 C CA . ARG A 1 108 ? -8.503 -0.957 19.425 1.00 97.00 108 ARG A CA 1
ATOM 878 C C . ARG A 1 108 ? -9.702 -1.462 18.629 1.00 97.00 108 ARG A C 1
ATOM 880 O O . ARG A 1 108 ? -9.540 -2.311 17.757 1.00 97.00 108 ARG A O 1
ATOM 887 N N . GLU A 1 109 ? -10.886 -0.932 18.915 1.00 97.88 109 GLU A N 1
ATOM 888 C CA . GLU A 1 109 ? -12.094 -1.321 18.196 1.00 97.88 109 GLU A CA 1
ATOM 889 C C . GLU A 1 109 ? -12.044 -0.892 16.726 1.00 97.88 109 GLU A C 1
ATOM 891 O O . GLU A 1 109 ? -12.335 -1.691 15.844 1.00 97.88 109 GLU A O 1
ATOM 896 N N . MET A 1 110 ? -11.540 0.306 16.429 1.00 97.81 110 MET A N 1
ATOM 897 C CA . MET A 1 110 ? -11.294 0.773 15.062 1.00 97.81 110 MET A CA 1
ATOM 898 C C . MET A 1 110 ? -10.373 -0.180 14.284 1.00 97.81 110 MET A C 1
ATOM 900 O O . MET A 1 110 ? -10.670 -0.536 13.144 1.00 97.81 110 MET A O 1
ATOM 904 N N . GLN A 1 111 ? -9.283 -0.652 14.901 1.00 96.56 111 GLN A N 1
ATOM 905 C CA . GLN A 1 111 ? -8.400 -1.654 14.289 1.00 96.56 111 GLN A CA 1
ATOM 906 C C . GLN A 1 111 ? -9.129 -2.979 14.016 1.00 96.56 111 GLN A C 1
ATOM 908 O O . GLN A 1 111 ? -8.913 -3.590 12.969 1.00 96.56 111 GLN A O 1
ATOM 913 N N . ASN A 1 112 ? -9.994 -3.428 14.933 1.00 96.44 112 ASN A N 1
ATOM 914 C CA . ASN A 1 112 ? -10.803 -4.634 14.736 1.00 96.44 112 ASN A CA 1
ATOM 915 C C . ASN A 1 112 ? -11.794 -4.466 13.579 1.00 96.44 112 ASN A C 1
ATOM 917 O O . ASN A 1 112 ? -11.898 -5.365 12.749 1.00 96.44 112 ASN A O 1
ATOM 921 N N . ILE A 1 113 ? -12.457 -3.311 13.484 1.00 97.38 113 ILE A N 1
ATOM 922 C CA . ILE A 1 113 ? -13.398 -2.990 12.404 1.00 97.38 113 ILE A CA 1
ATOM 923 C C . ILE A 1 113 ? -12.697 -3.030 11.042 1.00 97.38 113 ILE A C 1
ATOM 925 O O . ILE A 1 113 ? -13.221 -3.638 10.113 1.00 97.38 113 ILE A O 1
ATOM 929 N N . ILE A 1 114 ? -11.496 -2.446 10.926 1.00 97.31 114 ILE A N 1
ATOM 930 C CA . ILE A 1 114 ? -10.700 -2.485 9.685 1.00 97.31 114 ILE A CA 1
ATOM 931 C C . ILE A 1 114 ? -10.451 -3.930 9.243 1.00 97.31 114 ILE A C 1
ATOM 933 O O . ILE A 1 114 ? -10.632 -4.261 8.071 1.00 97.31 114 ILE A O 1
ATOM 937 N N . ILE A 1 115 ? -10.047 -4.792 10.178 1.00 96.12 115 ILE A N 1
ATOM 938 C CA . ILE A 1 115 ? -9.734 -6.193 9.883 1.00 96.12 115 ILE A CA 1
ATOM 939 C C . ILE A 1 115 ? -10.987 -7.006 9.576 1.00 96.12 115 ILE A C 1
ATOM 941 O O . ILE A 1 115 ? -10.944 -7.845 8.683 1.00 96.12 115 ILE A O 1
ATOM 945 N N . GLU A 1 116 ? -12.098 -6.759 10.271 1.00 95.94 116 GLU A N 1
ATOM 946 C CA . GLU A 1 116 ? -13.384 -7.396 9.976 1.00 95.94 116 GLU A CA 1
ATOM 947 C C . GLU A 1 116 ? -13.843 -7.067 8.556 1.00 95.94 116 GLU A C 1
ATOM 949 O O . GLU A 1 116 ? -14.070 -7.983 7.770 1.00 95.94 116 GLU A O 1
ATOM 954 N N . ILE A 1 117 ? -13.881 -5.777 8.201 1.00 96.38 117 ILE A N 1
ATOM 955 C CA . ILE A 1 117 ? -14.261 -5.336 6.854 1.00 96.38 117 ILE A CA 1
ATOM 956 C C . ILE A 1 117 ? -13.347 -5.996 5.823 1.00 96.38 117 ILE A C 1
ATOM 958 O O . ILE A 1 117 ? -13.835 -6.603 4.875 1.00 96.38 117 ILE A O 1
ATOM 962 N N . TYR A 1 118 ? -12.027 -5.944 6.030 1.00 97.00 118 TYR A N 1
ATOM 963 C CA . TYR A 1 118 ? -11.080 -6.521 5.083 1.00 97.00 118 TYR A CA 1
ATOM 964 C C . TYR A 1 118 ? -11.213 -8.039 4.942 1.00 97.00 118 TYR A C 1
ATOM 966 O O . TYR A 1 118 ? -11.095 -8.575 3.843 1.00 97.00 118 TYR A O 1
ATOM 974 N N . LYS A 1 119 ? -11.495 -8.748 6.035 1.00 95.50 119 LYS A N 1
ATOM 975 C CA . LYS A 1 119 ? -11.716 -10.193 6.009 1.00 95.50 119 LYS A CA 1
ATOM 976 C C . LYS A 1 119 ? -12.920 -10.560 5.142 1.00 95.50 119 LYS A C 1
ATOM 978 O O . LYS A 1 119 ? -12.825 -11.527 4.387 1.00 95.50 119 LYS A O 1
ATOM 983 N N . ASP A 1 120 ? -13.999 -9.789 5.227 1.00 94.25 120 ASP A N 1
ATOM 984 C CA . ASP A 1 120 ? -15.257 -10.090 4.543 1.00 94.25 120 ASP A CA 1
ATOM 985 C C . ASP A 1 120 ? -15.165 -9.914 3.020 1.00 94.25 120 ASP A C 1
ATOM 987 O O . ASP A 1 120 ? -15.789 -10.674 2.279 1.00 94.25 120 ASP A O 1
ATOM 991 N N . ASN A 1 121 ? -14.391 -8.936 2.535 1.00 90.19 121 ASN A N 1
ATOM 992 C CA . ASN A 1 121 ? -14.440 -8.534 1.124 1.00 90.19 121 ASN A CA 1
ATOM 993 C C . ASN A 1 121 ? -13.079 -8.296 0.443 1.00 90.19 121 ASN A C 1
ATOM 995 O O . ASN A 1 121 ? -13.041 -8.178 -0.780 1.00 90.19 121 ASN A O 1
ATOM 999 N N . GLY A 1 122 ? -11.968 -8.246 1.183 1.00 92.56 122 GLY A N 1
ATOM 1000 C CA . GLY A 1 122 ? -10.623 -8.090 0.619 1.00 92.56 122 GLY A CA 1
ATOM 1001 C C . GLY A 1 122 ? -10.400 -6.777 -0.142 1.00 92.56 122 GLY A C 1
ATOM 1002 O O . GLY A 1 122 ? -9.490 -6.696 -0.967 1.00 92.56 122 GLY A O 1
ATOM 1003 N N . LEU A 1 123 ? -11.233 -5.754 0.087 1.00 92.88 123 LEU 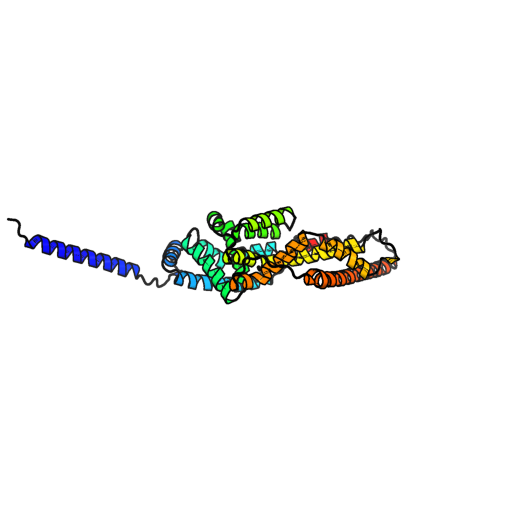A N 1
ATOM 1004 C CA . LEU A 1 123 ? -11.231 -4.534 -0.725 1.00 92.88 123 LEU A CA 1
ATOM 1005 C C . LEU A 1 123 ? -9.942 -3.719 -0.541 1.00 92.88 123 LEU A C 1
ATOM 1007 O O . LEU A 1 123 ? -9.499 -3.462 0.575 1.00 92.88 123 LEU A O 1
ATOM 1011 N N . SER A 1 124 ? -9.373 -3.206 -1.633 1.00 95.50 124 SER A N 1
ATOM 1012 C CA . SER A 1 124 ? -8.210 -2.305 -1.566 1.00 95.50 124 SER A CA 1
ATOM 1013 C C . SER A 1 124 ? -8.526 -0.975 -0.872 1.00 95.50 124 SER A C 1
ATOM 1015 O O . SER A 1 124 ? -7.644 -0.355 -0.286 1.00 95.50 124 SER A O 1
ATOM 1017 N N . ASN A 1 125 ? -9.787 -0.534 -0.887 1.00 96.19 125 ASN A N 1
ATOM 1018 C CA . ASN A 1 125 ? -10.183 0.732 -0.269 1.00 96.19 125 ASN A CA 1
ATOM 1019 C C . ASN A 1 125 ? -10.043 0.702 1.262 1.00 96.19 125 ASN A C 1
ATOM 1021 O O . ASN A 1 125 ? -9.677 1.711 1.860 1.00 96.19 125 ASN A O 1
ATOM 1025 N N . ILE A 1 126 ? -10.248 -0.449 1.917 1.00 97.69 126 ILE A N 1
ATOM 1026 C CA . ILE A 1 126 ? -10.012 -0.557 3.366 1.00 97.69 126 ILE A CA 1
ATOM 1027 C C . ILE A 1 126 ? -8.509 -0.601 3.695 1.00 97.69 126 ILE A C 1
ATOM 1029 O O . ILE A 1 126 ? -8.092 -0.097 4.738 1.00 97.69 126 ILE A O 1
ATOM 1033 N N . CYS A 1 127 ? -7.670 -1.108 2.782 1.00 97.88 127 CYS A N 1
ATOM 1034 C CA . CYS A 1 127 ? -6.214 -0.966 2.871 1.00 97.88 127 CYS A CA 1
ATOM 1035 C C . CYS A 1 127 ? -5.802 0.513 2.812 1.00 97.88 127 CYS A C 1
ATOM 1037 O O . CYS A 1 127 ? -5.000 0.966 3.631 1.00 97.88 127 CYS A O 1
ATOM 1039 N N . SER A 1 128 ? -6.420 1.278 1.910 1.00 97.62 128 SER A N 1
ATOM 1040 C CA . SER A 1 128 ? -6.253 2.729 1.824 1.00 97.62 128 SER A CA 1
ATOM 1041 C C . SER A 1 128 ? -6.694 3.469 3.068 1.00 97.62 128 SER A C 1
ATOM 1043 O O . SER A 1 128 ? -5.930 4.274 3.600 1.00 97.62 128 SER A O 1
ATOM 1045 N N . PHE A 1 129 ? -7.880 3.146 3.578 1.00 98.12 129 PHE A N 1
ATOM 1046 C CA . PHE A 1 129 ? -8.370 3.712 4.823 1.00 98.12 129 PHE A CA 1
ATOM 1047 C C . PHE A 1 129 ? -7.388 3.452 5.967 1.00 98.12 129 PHE A C 1
ATOM 1049 O O . PHE A 1 129 ? -7.052 4.377 6.699 1.00 98.12 129 PHE A O 1
ATOM 1056 N N . ARG A 1 130 ? -6.872 2.219 6.102 1.00 97.38 130 ARG A N 1
ATOM 1057 C CA . ARG A 1 130 ? -5.860 1.885 7.115 1.00 97.38 130 ARG A CA 1
ATOM 1058 C C . ARG A 1 130 ? -4.623 2.767 6.963 1.00 97.38 130 ARG A C 1
ATOM 1060 O O . ARG A 1 130 ? -4.190 3.375 7.938 1.00 97.38 130 ARG A O 1
ATOM 1067 N N . PHE A 1 131 ? -4.070 2.850 5.755 1.00 97.25 131 PHE A N 1
ATOM 1068 C CA . PHE A 1 131 ? -2.890 3.664 5.477 1.00 97.25 131 PHE A CA 1
ATOM 1069 C C . PHE A 1 131 ? -3.119 5.142 5.831 1.00 97.25 131 PHE A C 1
ATOM 1071 O O . PHE A 1 131 ? -2.300 5.760 6.517 1.00 97.25 131 PHE A O 1
ATOM 1078 N N . ASP A 1 132 ? -4.258 5.703 5.430 1.00 97.75 132 ASP A N 1
ATOM 1079 C CA . ASP A 1 132 ? -4.586 7.110 5.660 1.00 97.75 132 ASP A CA 1
ATOM 1080 C C . ASP A 1 132 ? -4.906 7.403 7.120 1.00 97.75 132 ASP A C 1
ATOM 1082 O O . ASP A 1 132 ? -4.507 8.450 7.627 1.00 97.75 132 ASP A O 1
ATOM 1086 N N . PHE A 1 133 ? -5.584 6.483 7.809 1.00 97.81 133 PHE A N 1
ATOM 1087 C CA . PHE A 1 133 ? -5.931 6.602 9.220 1.00 97.81 133 PHE A CA 1
ATOM 1088 C C . PHE A 1 133 ? -4.688 6.847 10.072 1.00 97.81 133 PHE A C 1
ATOM 1090 O O . PHE A 1 133 ? -4.647 7.804 10.844 1.00 97.81 133 PHE A O 1
ATOM 1097 N N . PHE A 1 134 ? -3.633 6.055 9.873 1.00 97.25 134 PHE A N 1
ATOM 1098 C CA . PHE A 1 134 ? -2.380 6.232 10.608 1.00 97.25 134 PHE A CA 1
ATOM 1099 C C . PHE A 1 134 ? -1.634 7.510 10.220 1.00 97.25 134 PHE A C 1
ATOM 1101 O O . PHE A 1 134 ? -1.166 8.235 11.101 1.00 97.25 134 PHE A O 1
ATOM 1108 N N . ASN A 1 135 ? -1.576 7.840 8.927 1.00 95.31 135 ASN A N 1
ATOM 1109 C CA . ASN A 1 135 ? -0.967 9.093 8.477 1.00 95.31 135 ASN A CA 1
ATOM 1110 C C . ASN A 1 135 ? -1.700 10.324 9.043 1.00 95.31 135 ASN A C 1
ATOM 1112 O O . ASN A 1 135 ? -1.070 11.308 9.433 1.00 95.31 135 ASN A O 1
ATOM 1116 N N . CYS A 1 136 ? -3.029 10.282 9.116 1.00 96.12 136 CYS A N 1
ATOM 1117 C CA . CYS A 1 136 ? -3.839 11.386 9.614 1.00 96.12 136 CYS A CA 1
ATOM 1118 C C . CYS A 1 136 ? -3.792 11.479 11.154 1.00 96.12 136 CYS A C 1
ATOM 1120 O O . CYS A 1 136 ? -3.623 12.575 11.684 1.00 96.12 136 CYS A O 1
ATOM 1122 N N . MET A 1 137 ? -3.785 10.350 11.878 1.00 95.94 137 MET A N 1
ATOM 1123 C CA . MET A 1 137 ? -3.539 10.315 13.331 1.00 95.94 137 MET A CA 1
ATOM 1124 C C . MET A 1 137 ? -2.188 10.945 13.695 1.00 95.94 137 MET A C 1
ATOM 1126 O O . MET A 1 137 ? -2.088 11.741 14.630 1.00 95.94 137 MET A O 1
ATOM 1130 N N . GLN A 1 138 ? -1.142 10.633 12.930 1.00 94.56 138 GLN A N 1
ATOM 1131 C CA . GLN A 1 138 ? 0.170 11.247 13.091 1.00 94.56 138 GLN A CA 1
ATOM 1132 C C . GLN A 1 138 ? 0.132 12.759 12.827 1.00 94.56 138 GLN A C 1
ATOM 1134 O O . GLN A 1 138 ? 0.657 13.523 13.639 1.00 94.56 138 GLN A O 1
ATOM 1139 N N . LYS A 1 139 ? -0.509 13.205 11.733 1.00 93.44 139 LYS A N 1
ATOM 1140 C CA . LYS A 1 139 ? -0.702 14.639 11.430 1.00 93.44 139 LYS A CA 1
ATOM 1141 C C . LYS A 1 139 ? -1.464 15.363 12.552 1.00 93.44 139 LYS A C 1
ATOM 1143 O O . LYS A 1 139 ? -1.150 16.511 12.846 1.00 93.44 139 LYS A O 1
ATOM 1148 N N . ALA A 1 140 ? -2.397 14.684 13.221 1.00 95.19 140 ALA A N 1
ATOM 1149 C CA . ALA A 1 140 ? -3.138 15.190 14.379 1.00 95.19 140 ALA A CA 1
ATOM 1150 C C . ALA A 1 140 ? -2.347 15.150 15.709 1.00 95.19 140 ALA A C 1
ATOM 1152 O O . ALA A 1 140 ? -2.902 15.421 16.775 1.00 95.19 140 ALA A O 1
ATOM 1153 N N . GLY A 1 141 ? -1.057 14.792 15.685 1.00 95.25 141 GLY A N 1
ATOM 1154 C CA . GLY A 1 141 ? -0.205 14.733 16.876 1.00 95.25 141 GLY A CA 1
ATOM 1155 C C . GLY A 1 141 ? -0.432 13.503 17.762 1.00 95.25 141 GLY A C 1
ATOM 1156 O O . GLY A 1 141 ? 0.068 13.455 18.883 1.00 95.25 141 GLY A O 1
ATOM 1157 N N . LYS A 1 142 ? -1.147 12.478 17.280 1.00 95.81 142 LYS A N 1
ATOM 1158 C CA . LYS A 1 142 ? -1.519 11.269 18.040 1.00 95.81 142 LYS A CA 1
ATOM 1159 C C . LYS A 1 142 ? -0.532 10.113 17.840 1.00 95.81 142 LYS A C 1
ATOM 1161 O O . LYS A 1 142 ? -0.913 8.946 17.743 1.00 95.81 142 LYS A O 1
ATOM 1166 N N . ILE A 1 143 ? 0.765 10.425 17.799 1.00 94.31 143 ILE A N 1
ATOM 1167 C CA . ILE A 1 143 ? 1.843 9.449 17.538 1.00 94.31 143 ILE A CA 1
ATOM 1168 C C . ILE A 1 143 ? 1.874 8.346 18.606 1.00 94.31 143 ILE A C 1
ATOM 1170 O O . ILE A 1 143 ? 2.079 7.179 18.282 1.00 94.31 143 ILE A O 1
ATOM 1174 N N . SER A 1 144 ? 1.609 8.685 19.871 1.00 95.25 144 SER A N 1
ATOM 1175 C CA . SER A 1 144 ? 1.565 7.718 20.980 1.00 95.25 144 SER A CA 1
ATOM 1176 C C . SER A 1 144 ? 0.518 6.618 20.778 1.00 95.25 144 SER A C 1
ATOM 1178 O O . SER A 1 144 ? 0.708 5.494 21.241 1.00 95.25 144 SER A O 1
ATOM 1180 N N . MET A 1 145 ? -0.575 6.924 20.074 1.00 94.94 145 MET A N 1
ATOM 1181 C CA . MET A 1 145 ? -1.593 5.949 19.692 1.00 94.94 145 MET A CA 1
ATOM 1182 C C . MET A 1 145 ? -1.123 5.109 18.509 1.00 94.94 145 MET A C 1
ATOM 1184 O O . MET A 1 145 ? -1.237 3.889 18.553 1.00 94.94 145 MET A O 1
ATOM 1188 N N . CYS A 1 146 ? -0.522 5.742 17.500 1.00 94.75 146 CYS A N 1
ATOM 1189 C CA . CYS A 1 146 ? 0.010 5.056 16.323 1.00 94.75 146 CYS A CA 1
ATOM 1190 C C . CYS A 1 146 ? 1.054 3.992 16.691 1.00 94.75 146 CYS A C 1
ATOM 1192 O O . CYS A 1 146 ? 1.000 2.882 16.181 1.00 94.75 146 CYS A O 1
ATOM 1194 N N . MET A 1 147 ? 1.936 4.288 17.650 1.00 93.38 147 MET A N 1
ATOM 1195 C CA . MET A 1 147 ? 2.962 3.355 18.142 1.00 93.38 147 MET A CA 1
ATOM 1196 C C . MET A 1 147 ? 2.398 2.089 18.814 1.00 93.38 147 MET A C 1
ATOM 1198 O O . MET A 1 147 ? 3.150 1.151 19.066 1.00 93.38 147 MET A O 1
ATOM 1202 N N . LYS A 1 148 ? 1.095 2.045 19.127 1.00 92.31 148 LYS A N 1
ATOM 1203 C CA . LYS A 1 148 ? 0.424 0.833 19.627 1.00 92.31 148 LYS A CA 1
ATOM 1204 C C . LYS A 1 148 ? 0.052 -0.135 18.503 1.00 92.31 148 LYS A C 1
ATOM 1206 O O . LYS A 1 148 ? -0.272 -1.281 18.793 1.00 92.31 148 LYS A O 1
ATOM 1211 N N . ASP A 1 149 ? 0.048 0.320 17.251 1.00 92.19 149 ASP A N 1
ATOM 1212 C CA . ASP A 1 149 ? -0.201 -0.513 16.081 1.00 92.19 149 ASP A CA 1
ATOM 1213 C C . ASP A 1 149 ? 1.110 -1.081 15.541 1.00 92.19 149 ASP A C 1
ATOM 1215 O O . ASP A 1 149 ? 2.086 -0.359 15.330 1.00 92.19 149 ASP A O 1
ATOM 1219 N N . HIS A 1 150 ? 1.122 -2.384 15.277 1.00 88.44 150 HIS A N 1
ATOM 1220 C CA . HIS A 1 150 ? 2.318 -3.065 14.803 1.00 88.44 150 HIS A CA 1
ATOM 1221 C C . HIS A 1 150 ? 2.735 -2.594 13.411 1.00 88.44 150 HIS A C 1
ATOM 1223 O O . HIS A 1 150 ? 3.921 -2.448 13.145 1.00 88.44 150 HIS A O 1
ATOM 1229 N N . SER A 1 151 ? 1.788 -2.277 12.537 1.00 92.38 151 SER A N 1
ATOM 1230 C CA . SER A 1 151 ? 2.061 -1.896 11.153 1.00 92.38 151 SER A CA 1
ATOM 1231 C C . SER A 1 151 ? 2.516 -0.436 10.991 1.00 92.38 151 SER A C 1
ATOM 1233 O O . SER A 1 151 ? 3.037 -0.081 9.932 1.00 92.38 151 SER A O 1
ATOM 1235 N N . TYR A 1 152 ? 2.386 0.405 12.028 1.00 93.88 152 TYR A N 1
ATOM 1236 C CA . TYR A 1 152 ? 2.681 1.842 11.949 1.00 93.88 152 TYR A CA 1
ATOM 1237 C C . TYR A 1 152 ? 4.104 2.152 11.469 1.00 93.88 152 TYR A C 1
ATOM 1239 O O . TYR A 1 152 ? 4.270 3.010 10.606 1.00 93.88 152 TYR A O 1
ATOM 1247 N N . GLY A 1 153 ? 5.121 1.435 11.964 1.00 94.44 153 GLY A N 1
ATOM 1248 C CA . GLY A 1 153 ? 6.504 1.623 11.504 1.00 94.44 153 GLY A CA 1
ATOM 1249 C C . GLY A 1 153 ? 6.633 1.426 9.991 1.00 94.44 153 GLY A C 1
ATOM 1250 O O . GLY A 1 153 ? 7.216 2.253 9.292 1.00 94.44 153 GLY A O 1
ATOM 1251 N N . THR A 1 154 ? 5.981 0.392 9.454 1.00 95.25 154 THR A N 1
ATOM 1252 C CA . THR A 1 154 ? 5.955 0.150 8.005 1.00 95.25 154 THR A CA 1
ATOM 1253 C C . THR A 1 154 ? 5.195 1.254 7.262 1.00 95.25 154 THR A C 1
ATOM 1255 O O . THR A 1 154 ? 5.692 1.746 6.252 1.00 95.25 154 THR A O 1
ATOM 1258 N N . ILE A 1 155 ? 4.036 1.700 7.768 1.00 96.06 155 ILE A N 1
ATOM 1259 C CA . ILE A 1 155 ? 3.268 2.813 7.173 1.00 96.06 155 ILE A CA 1
ATOM 1260 C C . ILE A 1 155 ? 4.125 4.075 7.087 1.00 96.06 155 ILE A C 1
ATOM 1262 O O . ILE A 1 155 ? 4.173 4.711 6.034 1.00 96.06 155 ILE A O 1
ATOM 1266 N N . TRP A 1 156 ? 4.831 4.407 8.169 1.00 95.69 156 TRP A N 1
ATOM 1267 C CA . TRP A 1 156 ? 5.719 5.562 8.235 1.00 95.69 156 TRP A CA 1
ATOM 1268 C C . TRP A 1 156 ? 6.785 5.510 7.135 1.00 95.69 156 TRP A C 1
ATOM 1270 O O . TRP A 1 156 ? 6.908 6.444 6.340 1.00 95.69 156 TRP A O 1
ATOM 1280 N N . HIS A 1 157 ? 7.527 4.403 7.047 1.00 96.12 157 HIS A N 1
ATOM 1281 C CA . HIS A 1 157 ? 8.594 4.269 6.055 1.00 96.12 157 HIS A CA 1
ATOM 1282 C C . HIS A 1 157 ? 8.064 4.236 4.618 1.00 96.12 157 HIS A C 1
ATOM 1284 O O . HIS A 1 157 ? 8.684 4.814 3.728 1.00 96.12 157 HIS A O 1
ATOM 1290 N N . ILE A 1 158 ? 6.905 3.620 4.377 1.00 96.56 158 ILE A N 1
ATOM 1291 C CA . ILE A 1 158 ? 6.281 3.597 3.049 1.00 96.56 158 ILE A CA 1
ATOM 1292 C C . ILE A 1 158 ? 5.782 4.986 2.634 1.00 96.56 158 ILE A C 1
ATOM 1294 O O . ILE A 1 158 ? 5.994 5.388 1.491 1.00 96.56 158 ILE A O 1
ATOM 1298 N N . ASN A 1 159 ? 5.189 5.761 3.546 1.00 95.31 159 ASN A N 1
ATOM 1299 C CA . ASN A 1 159 ? 4.820 7.153 3.275 1.00 95.31 159 ASN A CA 1
ATOM 1300 C C . ASN A 1 159 ? 6.056 8.000 2.915 1.00 95.31 159 ASN A C 1
ATOM 1302 O O . ASN A 1 159 ? 6.028 8.768 1.955 1.00 95.31 159 ASN A O 1
ATOM 1306 N N . GLU A 1 160 ? 7.172 7.811 3.623 1.00 94.12 160 GLU A N 1
ATOM 1307 C CA . GLU A 1 160 ? 8.446 8.458 3.289 1.00 94.12 160 GLU A CA 1
ATOM 1308 C C . GLU A 1 160 ? 8.979 8.033 1.912 1.00 94.12 160 GLU A C 1
ATOM 1310 O O . GLU A 1 160 ? 9.477 8.873 1.158 1.00 94.12 160 GLU A O 1
ATOM 1315 N N . VAL A 1 161 ? 8.839 6.753 1.554 1.00 94.62 161 VAL A N 1
ATOM 1316 C CA . VAL A 1 161 ? 9.194 6.233 0.226 1.00 94.62 161 VAL A CA 1
ATOM 1317 C C . VAL A 1 161 ? 8.346 6.873 -0.875 1.00 94.62 161 VAL A C 1
ATOM 1319 O O . VAL A 1 161 ? 8.898 7.305 -1.883 1.00 94.62 161 VAL A O 1
ATOM 1322 N N . ILE A 1 162 ? 7.030 6.995 -0.684 1.00 93.75 162 ILE A N 1
ATOM 1323 C CA . ILE A 1 162 ? 6.141 7.639 -1.664 1.00 93.75 162 ILE A CA 1
ATOM 1324 C C . ILE A 1 162 ? 6.530 9.106 -1.868 1.00 93.75 162 ILE A C 1
ATOM 1326 O O . ILE A 1 162 ? 6.578 9.581 -3.000 1.00 93.75 162 ILE A O 1
ATOM 1330 N N . ARG A 1 163 ? 6.828 9.827 -0.781 1.00 92.25 163 ARG A N 1
ATOM 1331 C CA . ARG A 1 163 ? 7.100 11.273 -0.829 1.00 92.25 163 ARG A CA 1
ATOM 1332 C C . ARG A 1 163 ? 8.487 11.625 -1.338 1.00 92.25 163 ARG A C 1
ATOM 1334 O O . ARG A 1 163 ? 8.665 12.671 -1.947 1.00 92.25 163 ARG A O 1
ATOM 1341 N N . LYS A 1 164 ? 9.487 10.802 -1.026 1.00 92.94 164 LYS A N 1
ATOM 1342 C CA . LYS A 1 164 ? 10.897 11.139 -1.259 1.00 92.94 164 LYS A CA 1
ATOM 1343 C C . LYS A 1 164 ? 11.607 10.152 -2.190 1.00 92.94 164 LYS A C 1
ATOM 1345 O O . LYS A 1 164 ? 12.821 10.267 -2.360 1.00 92.94 164 LYS A O 1
ATOM 1350 N N . GLY A 1 165 ? 10.909 9.146 -2.715 1.00 91.81 165 GLY A N 1
ATOM 1351 C CA . GLY A 1 165 ? 11.445 8.095 -3.585 1.00 91.81 165 GLY A CA 1
ATOM 1352 C C . GLY A 1 165 ? 11.886 6.815 -2.859 1.00 91.81 165 GLY A C 1
ATOM 1353 O O . GLY A 1 165 ? 11.935 6.729 -1.635 1.00 91.81 165 GLY A O 1
ATOM 1354 N N . LEU A 1 166 ? 12.251 5.788 -3.620 1.00 93.44 166 LEU A N 1
ATOM 1355 C CA . LEU A 1 166 ? 12.804 4.534 -3.088 1.00 93.44 166 LEU A CA 1
ATOM 1356 C C . LEU A 1 166 ? 14.334 4.523 -3.214 1.00 93.44 166 LEU A C 1
ATOM 1358 O O . LEU A 1 166 ? 14.848 4.907 -4.261 1.00 93.44 166 LEU A O 1
ATOM 1362 N N . ASN A 1 167 ? 15.041 4.078 -2.170 1.00 91.75 167 ASN A N 1
ATOM 1363 C CA . ASN A 1 167 ? 16.484 3.815 -2.185 1.00 91.75 167 ASN A CA 1
ATOM 1364 C C . ASN A 1 167 ? 16.842 2.661 -1.227 1.00 91.75 167 ASN A C 1
ATOM 1366 O O . ASN A 1 167 ? 16.002 2.219 -0.439 1.00 91.75 167 ASN A O 1
ATOM 1370 N N . GLU A 1 168 ? 18.087 2.183 -1.283 1.00 91.12 168 GLU A N 1
ATOM 1371 C CA . GLU A 1 168 ? 18.549 1.029 -0.495 1.00 91.12 168 GLU A CA 1
ATOM 1372 C C . GLU A 1 168 ? 18.455 1.250 1.020 1.00 91.12 168 GLU A C 1
ATOM 1374 O O . GLU A 1 168 ? 18.048 0.340 1.744 1.00 91.12 168 GLU A O 1
ATOM 1379 N N . THR A 1 169 ? 18.7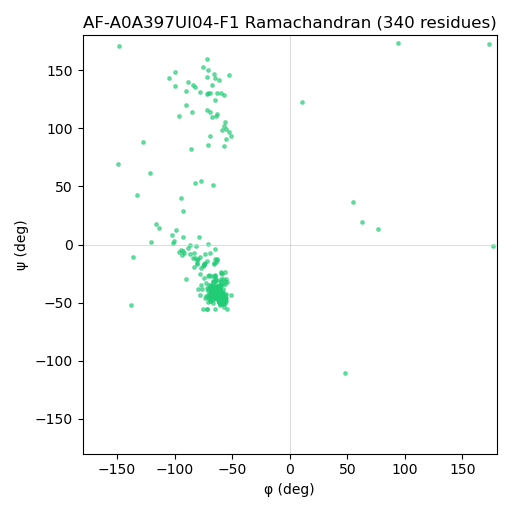51 2.460 1.508 1.00 93.50 169 THR A N 1
ATOM 1380 C CA . THR A 1 169 ? 18.614 2.805 2.932 1.00 93.50 169 THR A CA 1
ATOM 1381 C C . THR A 1 169 ? 17.173 2.620 3.403 1.00 93.50 169 THR A C 1
ATOM 1383 O O . THR A 1 169 ? 16.934 1.943 4.396 1.00 93.50 169 THR A O 1
ATOM 1386 N N . ARG A 1 170 ? 16.194 3.130 2.645 1.00 93.38 170 ARG A N 1
ATOM 1387 C CA . ARG A 1 170 ? 14.767 2.994 2.984 1.00 93.38 170 ARG A CA 1
ATOM 1388 C C . ARG A 1 170 ? 14.286 1.551 2.917 1.00 93.38 170 ARG A C 1
ATOM 1390 O O . ARG A 1 170 ? 13.481 1.141 3.746 1.00 93.38 170 ARG A O 1
ATOM 1397 N N . ILE A 1 171 ? 14.786 0.772 1.959 1.00 94.75 171 ILE A N 1
ATOM 1398 C CA . ILE A 1 171 ? 14.509 -0.670 1.887 1.00 94.75 171 ILE A CA 1
ATOM 1399 C C . ILE A 1 171 ? 15.039 -1.370 3.141 1.00 94.75 171 ILE A C 1
ATOM 1401 O O . ILE A 1 171 ? 14.339 -2.198 3.723 1.00 94.75 171 ILE A O 1
ATOM 1405 N N . SER A 1 172 ? 16.252 -1.026 3.580 1.00 94.38 172 SER A N 1
ATOM 1406 C CA . SER A 1 172 ? 16.829 -1.550 4.818 1.00 94.38 172 SER A CA 1
ATOM 1407 C C . SER A 1 172 ? 15.989 -1.176 6.039 1.00 94.38 172 SER A C 1
ATOM 1409 O O . SER A 1 172 ? 15.722 -2.047 6.864 1.00 94.38 172 SER A O 1
ATOM 1411 N N . ASP A 1 173 ? 15.517 0.070 6.131 1.00 93.56 173 ASP A N 1
ATOM 1412 C CA . ASP A 1 173 ? 14.655 0.519 7.229 1.00 93.56 173 ASP A CA 1
ATOM 1413 C C . ASP A 1 173 ? 13.353 -0.294 7.282 1.00 93.56 173 ASP A C 1
ATOM 1415 O O . ASP A 1 173 ? 13.020 -0.863 8.322 1.00 93.56 173 ASP A O 1
ATOM 1419 N N . ILE A 1 174 ? 12.669 -0.457 6.143 1.00 94.06 174 ILE A N 1
ATOM 1420 C CA . ILE A 1 174 ? 11.436 -1.256 6.050 1.00 94.06 174 ILE A CA 1
ATOM 1421 C C . ILE A 1 174 ? 11.702 -2.722 6.415 1.00 94.06 174 ILE A C 1
ATOM 1423 O O . ILE A 1 174 ? 10.946 -3.330 7.172 1.00 94.06 174 ILE A O 1
ATOM 1427 N N . ASN A 1 175 ? 12.794 -3.303 5.913 1.00 92.44 175 ASN A N 1
ATOM 1428 C CA . ASN A 1 175 ? 13.172 -4.671 6.256 1.00 92.44 175 ASN A CA 1
ATOM 1429 C C . ASN A 1 175 ? 13.481 -4.814 7.749 1.00 92.44 175 ASN A C 1
ATOM 1431 O O . ASN A 1 175 ? 13.142 -5.839 8.334 1.00 92.44 175 ASN A O 1
ATOM 1435 N N . SER A 1 176 ? 14.087 -3.803 8.374 1.00 90.88 176 SER A N 1
ATOM 1436 C CA . SER A 1 176 ? 14.356 -3.807 9.810 1.00 90.88 176 SER A CA 1
ATOM 1437 C C . SER A 1 176 ? 13.065 -3.816 10.627 1.00 90.88 176 SER A C 1
ATOM 1439 O O . SER A 1 176 ? 12.993 -4.552 11.609 1.00 90.88 176 SER A O 1
ATOM 1441 N N . GLU A 1 177 ? 12.025 -3.096 10.187 1.00 89.12 177 GLU A N 1
ATOM 1442 C CA . GLU A 1 177 ? 10.696 -3.184 10.796 1.00 89.12 177 GLU A CA 1
ATOM 1443 C C . GLU A 1 177 ? 10.143 -4.602 10.660 1.00 89.12 177 GLU A C 1
ATOM 1445 O O . GLU A 1 177 ? 9.786 -5.208 11.665 1.00 89.12 177 GLU A O 1
ATOM 1450 N N . PHE A 1 178 ? 10.181 -5.194 9.459 1.00 85.56 178 PHE A N 1
ATOM 1451 C CA . PHE A 1 178 ? 9.711 -6.567 9.235 1.00 85.56 178 PHE A CA 1
ATOM 1452 C C . PHE A 1 178 ? 10.353 -7.613 10.160 1.00 85.56 178 PHE A C 1
ATOM 1454 O O . PHE A 1 178 ? 9.699 -8.602 10.500 1.00 85.56 178 PHE A O 1
ATOM 1461 N N . GLN A 1 179 ? 11.615 -7.424 10.559 1.00 84.25 179 GLN A N 1
ATOM 1462 C CA . GLN A 1 179 ? 12.309 -8.349 11.463 1.00 84.25 179 GLN A CA 1
ATOM 1463 C C . GLN A 1 179 ? 11.868 -8.224 12.928 1.00 84.25 179 GLN A C 1
ATOM 1465 O O . GLN A 1 179 ? 12.104 -9.147 13.705 1.00 84.25 179 GLN A O 1
ATOM 1470 N N . LYS A 1 180 ? 11.228 -7.119 13.330 1.00 82.44 180 LYS A N 1
ATOM 1471 C CA . LYS A 1 180 ? 10.781 -6.911 14.718 1.00 82.44 180 LYS A CA 1
ATOM 1472 C C . LYS A 1 180 ? 9.548 -7.740 15.083 1.00 82.44 180 LYS A C 1
ATOM 1474 O O . LYS A 1 180 ? 9.263 -7.902 16.268 1.00 82.44 180 LYS A O 1
ATOM 1479 N N . TYR A 1 181 ? 8.812 -8.256 14.100 1.00 71.44 181 TYR A N 1
ATOM 1480 C CA . TYR A 1 181 ? 7.529 -8.912 14.342 1.00 71.44 181 TYR A CA 1
ATOM 1481 C C . TYR A 1 181 ? 7.688 -10.416 14.590 1.00 71.44 181 TYR A C 1
ATOM 1483 O O . TYR A 1 181 ? 8.148 -11.168 13.727 1.00 71.44 181 TYR A O 1
ATOM 1491 N N . ASN A 1 182 ? 7.252 -10.859 15.774 1.00 60.78 182 ASN A N 1
ATOM 1492 C CA . ASN A 1 182 ? 7.157 -12.266 16.161 1.00 60.78 182 ASN A CA 1
ATOM 1493 C C . ASN A 1 182 ? 5.795 -12.790 15.669 1.00 60.78 182 ASN A C 1
ATOM 1495 O O . ASN A 1 182 ? 4.792 -12.741 16.374 1.00 60.78 182 ASN A O 1
ATOM 1499 N N . ARG A 1 183 ? 5.770 -13.145 14.383 1.00 66.44 183 ARG A N 1
ATOM 1500 C CA . ARG A 1 183 ? 4.615 -13.075 13.474 1.00 66.44 183 ARG A CA 1
ATOM 1501 C C . ARG A 1 183 ? 3.365 -13.809 13.963 1.00 66.44 183 ARG A C 1
ATOM 1503 O O . ARG A 1 183 ? 3.202 -15.002 13.721 1.00 66.44 183 ARG A O 1
ATOM 1510 N N . SER A 1 184 ? 2.410 -13.076 14.536 1.00 81.06 184 SER A N 1
ATOM 1511 C CA . SER A 1 184 ? 1.020 -13.519 14.447 1.00 81.06 184 SER A CA 1
ATOM 1512 C C . SER A 1 184 ? 0.526 -13.314 13.009 1.00 81.06 184 SER A C 1
ATOM 1514 O O . SER A 1 184 ? 0.886 -12.345 12.335 1.00 81.06 184 SER A O 1
ATOM 1516 N N . SER A 1 185 ? -0.316 -14.220 12.509 1.00 77.88 185 SER A N 1
ATOM 1517 C CA . SER A 1 185 ? -0.892 -14.093 11.160 1.00 77.88 185 SER A CA 1
ATOM 1518 C C . SER A 1 185 ? -1.679 -12.793 10.968 1.00 77.88 185 SER A C 1
ATOM 1520 O O . SER A 1 185 ? -1.702 -12.241 9.868 1.00 77.88 185 SER A O 1
ATOM 1522 N N . ARG A 1 186 ? -2.271 -12.264 12.048 1.00 84.94 186 ARG A N 1
ATOM 1523 C CA . ARG A 1 186 ? -2.957 -10.969 12.052 1.00 84.94 186 ARG A CA 1
ATOM 1524 C C . ARG A 1 186 ? -1.988 -9.820 11.784 1.00 84.94 186 ARG A C 1
ATOM 1526 O O . ARG A 1 186 ? -2.200 -9.084 10.827 1.00 84.94 186 ARG A O 1
ATOM 1533 N N . GLU A 1 187 ? -0.925 -9.693 12.574 1.00 88.25 187 GLU A N 1
ATOM 1534 C CA . GLU A 1 187 ? 0.089 -8.639 12.395 1.00 88.25 187 GLU A CA 1
ATOM 1535 C C . GLU A 1 187 ? 0.683 -8.665 10.988 1.00 88.25 187 GLU A C 1
ATOM 1537 O O . GLU A 1 187 ? 0.834 -7.632 10.337 1.00 88.25 187 GLU A O 1
ATOM 1542 N N . PHE A 1 188 ? 0.979 -9.868 10.494 1.00 89.62 188 PHE A N 1
ATOM 1543 C CA . PHE A 1 188 ? 1.541 -10.033 9.164 1.00 89.62 188 PHE A CA 1
ATOM 1544 C C . PHE A 1 188 ? 0.564 -9.580 8.069 1.00 89.62 188 PHE A C 1
ATOM 1546 O O . PHE A 1 188 ? 0.965 -8.877 7.140 1.00 89.62 188 PHE A O 1
ATOM 1553 N N . SER A 1 189 ? -0.726 -9.902 8.208 1.00 90.75 189 SER A N 1
ATOM 1554 C CA . SER A 1 189 ? -1.763 -9.429 7.285 1.00 90.75 189 SER A CA 1
ATOM 1555 C C . SER A 1 189 ? -1.952 -7.910 7.323 1.00 90.75 189 SER A C 1
ATOM 1557 O O . SER A 1 189 ? -2.077 -7.287 6.274 1.00 90.75 189 SER A O 1
ATOM 1559 N N . GLU A 1 190 ? -1.900 -7.299 8.509 1.00 92.69 190 GLU A N 1
ATOM 1560 C CA . GLU A 1 190 ? -2.032 -5.851 8.704 1.00 92.69 190 GLU A CA 1
ATOM 1561 C C . GLU A 1 190 ? -0.911 -5.079 8.002 1.00 92.69 190 GLU A C 1
ATOM 1563 O O . GLU A 1 190 ? -1.150 -4.007 7.444 1.00 92.69 190 GLU A O 1
ATOM 1568 N N . ILE A 1 191 ? 0.302 -5.637 7.993 1.00 94.19 191 ILE A N 1
ATOM 1569 C CA . ILE A 1 191 ? 1.423 -5.094 7.226 1.00 94.19 191 ILE A CA 1
ATOM 1570 C C . ILE A 1 191 ? 1.226 -5.342 5.728 1.00 94.19 191 ILE A C 1
ATOM 1572 O O . ILE A 1 191 ? 1.423 -4.434 4.925 1.00 94.19 191 ILE A O 1
ATOM 1576 N N . ALA A 1 192 ? 0.804 -6.545 5.333 1.00 95.19 192 ALA A N 1
ATOM 1577 C CA . ALA A 1 192 ? 0.567 -6.875 3.930 1.00 95.19 192 ALA A CA 1
ATOM 1578 C C . ALA A 1 192 ? -0.502 -5.966 3.290 1.00 95.19 192 ALA A C 1
ATOM 1580 O O . ALA A 1 192 ? -0.348 -5.561 2.139 1.00 95.19 192 ALA A O 1
ATOM 1581 N N . MET A 1 193 ? -1.529 -5.567 4.051 1.00 97.00 193 MET A N 1
ATOM 1582 C CA . MET A 1 193 ? -2.539 -4.594 3.619 1.00 97.00 193 MET A CA 1
ATOM 1583 C C . MET A 1 193 ? -1.923 -3.262 3.175 1.00 97.00 193 MET A C 1
ATOM 1585 O O . MET A 1 193 ? -2.437 -2.653 2.246 1.00 97.00 193 MET A O 1
ATOM 1589 N N . ILE A 1 194 ? -0.816 -2.810 3.777 1.00 97.25 194 ILE A N 1
ATOM 1590 C CA . ILE A 1 194 ? -0.137 -1.566 3.369 1.00 97.25 194 ILE A CA 1
ATOM 1591 C C . ILE A 1 194 ? 0.296 -1.653 1.907 1.00 97.25 194 ILE A C 1
ATOM 1593 O O . ILE A 1 194 ? 0.124 -0.706 1.150 1.00 97.25 194 ILE A O 1
ATOM 1597 N N . PHE A 1 195 ? 0.817 -2.805 1.493 1.00 97.50 195 PHE A N 1
ATOM 1598 C CA . PHE A 1 195 ? 1.288 -3.032 0.128 1.00 97.50 195 PHE A CA 1
ATOM 1599 C C . PHE A 1 195 ? 0.157 -3.299 -0.872 1.00 97.50 195 PHE A C 1
ATOM 1601 O O . PHE A 1 195 ? 0.399 -3.292 -2.077 1.00 97.50 195 PHE A O 1
ATOM 1608 N N . GLN A 1 196 ? -1.065 -3.515 -0.380 1.00 97.31 196 GLN A N 1
ATOM 1609 C CA . GLN A 1 196 ? -2.285 -3.612 -1.181 1.00 97.31 196 GLN A CA 1
ATOM 1610 C C . GLN A 1 196 ? -2.993 -2.253 -1.336 1.00 97.31 196 GLN A C 1
ATOM 1612 O O . GLN A 1 196 ? -3.949 -2.145 -2.106 1.00 97.31 196 GLN A O 1
ATOM 1617 N N . ASP A 1 197 ? -2.538 -1.200 -0.641 1.00 97.69 197 ASP A N 1
ATOM 1618 C CA . ASP A 1 197 ? -3.000 0.159 -0.922 1.00 97.69 197 ASP A CA 1
ATOM 1619 C C . ASP A 1 197 ? -2.671 0.528 -2.385 1.00 97.69 197 ASP A C 1
ATOM 1621 O O . ASP A 1 197 ? -1.522 0.371 -2.807 1.00 97.69 197 ASP A O 1
ATOM 1625 N N . PRO A 1 198 ? -3.630 1.052 -3.173 1.00 95.38 198 PRO A N 1
ATOM 1626 C CA . PRO A 1 198 ? -3.408 1.358 -4.581 1.00 95.38 198 PRO A CA 1
ATOM 1627 C C . PRO A 1 198 ? -2.288 2.369 -4.852 1.00 95.38 198 PRO A C 1
ATOM 1629 O O . PRO A 1 198 ? -1.623 2.246 -5.876 1.00 95.38 198 PRO A O 1
ATOM 1632 N N . ILE A 1 199 ? -2.036 3.351 -3.975 1.00 95.19 199 ILE A N 1
ATOM 1633 C CA . ILE A 1 199 ? -0.922 4.298 -4.160 1.00 95.19 199 ILE A CA 1
ATOM 1634 C C . ILE A 1 199 ? 0.404 3.570 -3.959 1.00 95.19 199 ILE A C 1
ATOM 1636 O O . ILE A 1 199 ? 1.306 3.717 -4.782 1.00 95.19 199 ILE A O 1
ATOM 1640 N N . VAL A 1 200 ? 0.517 2.757 -2.905 1.00 96.69 200 VAL A N 1
ATOM 1641 C CA . VAL A 1 200 ? 1.724 1.961 -2.633 1.00 96.69 200 VAL A CA 1
ATOM 1642 C C . VAL A 1 200 ? 1.982 0.973 -3.771 1.00 96.69 200 VAL A C 1
ATOM 1644 O O . VAL A 1 200 ? 3.085 0.924 -4.317 1.00 96.69 200 VAL A O 1
ATOM 1647 N N . TYR A 1 201 ? 0.952 0.227 -4.171 1.00 96.00 201 TYR A N 1
ATOM 1648 C CA . TYR A 1 201 ? 1.021 -0.759 -5.243 1.00 96.00 201 TYR A CA 1
ATOM 1649 C C . TYR A 1 201 ? 1.431 -0.120 -6.576 1.00 96.00 201 TYR A C 1
ATOM 1651 O O . TYR A 1 201 ? 2.349 -0.606 -7.245 1.00 96.00 201 TYR A O 1
ATOM 1659 N N . ASN A 1 202 ? 0.795 0.994 -6.953 1.00 94.31 202 ASN A N 1
ATOM 1660 C CA . ASN A 1 202 ? 1.101 1.705 -8.192 1.00 94.31 202 ASN A CA 1
ATOM 1661 C C . ASN A 1 202 ? 2.491 2.337 -8.154 1.00 94.31 202 ASN A C 1
ATOM 1663 O O . ASN A 1 202 ? 3.204 2.270 -9.151 1.00 94.31 202 ASN A O 1
ATOM 1667 N N . PHE A 1 203 ? 2.904 2.904 -7.016 1.00 95.31 203 PHE A N 1
ATOM 1668 C CA . PHE A 1 203 ? 4.249 3.448 -6.844 1.00 95.31 203 PHE A CA 1
ATOM 1669 C C . PHE A 1 203 ? 5.313 2.369 -7.076 1.00 95.31 203 PHE A C 1
ATOM 1671 O O . PHE A 1 203 ? 6.212 2.559 -7.891 1.00 95.31 203 PHE A O 1
ATOM 1678 N N . LEU A 1 204 ? 5.195 1.212 -6.416 1.00 96.88 204 LEU A N 1
ATOM 1679 C CA . LEU A 1 204 ? 6.155 0.116 -6.580 1.00 96.88 204 LEU A CA 1
ATOM 1680 C C . LEU A 1 204 ? 6.135 -0.451 -8.004 1.00 96.88 204 LEU A C 1
ATOM 1682 O O . LEU A 1 204 ? 7.193 -0.700 -8.577 1.00 96.88 204 LEU A O 1
ATOM 1686 N N . SER A 1 205 ? 4.951 -0.605 -8.597 1.00 95.69 205 SER A N 1
ATOM 1687 C CA . SER A 1 205 ? 4.803 -1.079 -9.978 1.00 95.69 205 SER A CA 1
ATOM 1688 C C . SER A 1 205 ? 5.432 -0.115 -10.988 1.00 95.69 205 SER A C 1
ATOM 1690 O O . SER A 1 205 ? 6.136 -0.551 -11.897 1.00 95.69 205 SER A O 1
ATOM 1692 N N . ALA A 1 206 ? 5.243 1.195 -10.811 1.00 94.31 206 ALA A N 1
ATOM 1693 C CA . ALA A 1 206 ? 5.877 2.213 -11.643 1.00 94.31 206 ALA A CA 1
ATOM 1694 C C . ALA A 1 206 ? 7.405 2.171 -11.511 1.00 94.31 206 ALA A C 1
ATOM 1696 O O . ALA A 1 206 ? 8.102 2.178 -12.522 1.00 94.31 206 ALA A O 1
ATOM 1697 N N . ARG A 1 207 ? 7.929 2.019 -10.288 1.00 95.06 207 ARG A N 1
ATOM 1698 C CA . ARG A 1 207 ? 9.374 1.884 -10.058 1.00 95.06 207 ARG A CA 1
ATOM 1699 C C . ARG A 1 207 ? 9.971 0.626 -10.688 1.00 95.06 207 ARG A C 1
ATOM 1701 O O . ARG A 1 207 ? 11.067 0.684 -11.228 1.00 95.06 207 ARG A O 1
ATOM 1708 N N . ILE A 1 208 ? 9.252 -0.498 -10.685 1.00 95.56 208 ILE A N 1
ATOM 1709 C CA . ILE A 1 208 ? 9.662 -1.708 -11.419 1.00 95.56 208 ILE A CA 1
ATOM 1710 C C . ILE A 1 208 ? 9.799 -1.406 -12.921 1.00 95.56 208 ILE A C 1
ATOM 1712 O O . ILE A 1 208 ? 10.779 -1.816 -13.540 1.00 95.56 208 ILE A O 1
ATOM 1716 N N . LEU A 1 209 ? 8.841 -0.677 -13.505 1.00 94.31 209 LEU A N 1
ATOM 1717 C CA . LEU A 1 209 ? 8.887 -0.280 -14.917 1.00 94.31 209 LEU A CA 1
ATOM 1718 C C . LEU A 1 209 ? 10.025 0.701 -15.222 1.00 94.31 209 LEU A C 1
ATOM 1720 O O . LEU A 1 209 ? 10.618 0.617 -16.293 1.00 94.31 209 LEU A O 1
ATOM 1724 N N . GLU A 1 210 ? 10.338 1.620 -14.312 1.00 93.88 210 GLU A N 1
ATOM 1725 C CA . GLU A 1 210 ? 11.489 2.521 -14.446 1.00 93.88 210 GLU A CA 1
ATOM 1726 C C . GLU A 1 210 ? 12.806 1.736 -14.471 1.00 93.88 210 GLU A C 1
ATOM 1728 O O . GLU A 1 210 ? 13.592 1.910 -15.397 1.00 93.88 210 GLU A O 1
ATOM 1733 N N . GLU A 1 211 ? 13.000 0.790 -13.550 1.00 93.81 211 GLU A N 1
ATOM 1734 C CA . GLU A 1 211 ? 14.193 -0.071 -13.518 1.00 93.81 211 GLU A CA 1
ATOM 1735 C C . GLU A 1 211 ? 14.338 -0.923 -14.790 1.00 93.81 211 GLU A C 1
ATOM 1737 O O . GLU A 1 211 ? 15.440 -1.079 -15.320 1.00 93.81 211 GLU A O 1
ATOM 1742 N N . LEU A 1 212 ? 13.222 -1.458 -15.304 1.00 93.56 212 LEU A N 1
ATOM 1743 C CA . LEU A 1 212 ? 13.172 -2.168 -16.588 1.00 93.56 212 LEU A CA 1
ATOM 1744 C C . LEU A 1 212 ? 13.655 -1.270 -17.734 1.00 93.56 212 LEU A C 1
ATOM 1746 O O . LEU A 1 212 ? 14.490 -1.688 -18.538 1.00 93.56 212 LEU A O 1
ATOM 1750 N N . LYS A 1 213 ? 13.152 -0.032 -17.794 1.00 92.62 213 LYS A N 1
ATOM 1751 C CA . LYS A 1 213 ? 13.516 0.950 -18.823 1.00 92.62 213 LYS A CA 1
ATOM 1752 C C . LYS A 1 213 ? 14.973 1.372 -18.733 1.00 92.62 213 LYS A C 1
ATOM 1754 O O . LYS A 1 213 ? 15.629 1.431 -19.767 1.00 92.62 213 LYS A O 1
ATOM 1759 N N . GLU A 1 214 ? 15.484 1.635 -17.535 1.00 92.75 214 GLU A N 1
ATOM 1760 C CA . GLU A 1 214 ? 16.886 2.002 -17.318 1.00 92.75 214 GLU A CA 1
ATOM 1761 C C . GLU A 1 214 ? 17.825 0.886 -17.778 1.00 92.75 214 GLU A C 1
ATOM 1763 O O . GLU A 1 214 ? 18.695 1.124 -18.614 1.00 92.75 214 GLU A O 1
ATOM 1768 N N . CYS A 1 215 ? 17.595 -0.356 -17.332 1.00 92.69 215 CYS A N 1
ATOM 1769 C CA . CYS A 1 215 ? 18.395 -1.499 -17.776 1.00 92.69 215 CYS A CA 1
ATOM 1770 C C . CYS A 1 215 ? 18.304 -1.709 -19.291 1.00 92.69 215 CYS A C 1
ATOM 1772 O O . CYS A 1 215 ? 19.294 -2.093 -19.927 1.00 92.69 215 CYS A O 1
ATOM 1774 N N . MET A 1 216 ? 17.128 -1.457 -19.877 1.00 93.12 216 MET A N 1
ATOM 1775 C CA . MET A 1 216 ? 16.960 -1.563 -21.316 1.00 93.12 216 MET A CA 1
ATOM 1776 C C . MET A 1 216 ? 17.760 -0.489 -22.052 1.00 93.12 216 MET A C 1
ATOM 1778 O O . MET A 1 216 ? 18.481 -0.800 -22.994 1.00 93.12 216 MET A O 1
ATOM 1782 N N . PHE A 1 217 ? 17.676 0.759 -21.597 1.00 89.62 217 PHE A N 1
ATOM 1783 C CA . PHE A 1 217 ? 18.374 1.897 -22.180 1.00 89.62 217 PHE A CA 1
ATOM 1784 C C . PHE A 1 217 ? 19.898 1.756 -22.087 1.00 89.62 217 PHE A C 1
ATOM 1786 O O . PHE A 1 217 ? 20.596 2.014 -23.068 1.00 89.62 217 PHE A O 1
ATOM 1793 N N . GLU A 1 218 ? 20.415 1.302 -20.945 1.00 90.19 218 GLU A N 1
ATOM 1794 C CA . GLU A 1 218 ? 21.839 0.996 -20.758 1.00 90.19 218 GLU A CA 1
ATOM 1795 C C . GLU A 1 218 ? 22.315 -0.070 -21.750 1.00 90.19 218 GLU A C 1
ATOM 1797 O O . GLU A 1 218 ? 23.340 0.101 -22.406 1.00 90.19 218 GLU A O 1
ATOM 1802 N N . SER A 1 219 ? 21.543 -1.149 -21.906 1.00 88.94 219 SER A N 1
ATOM 1803 C CA . SER A 1 219 ? 21.902 -2.256 -22.802 1.00 88.94 219 SER A CA 1
ATOM 1804 C C . SER A 1 219 ? 21.748 -1.888 -24.279 1.00 88.94 219 SER A C 1
ATOM 1806 O O . SER A 1 219 ? 22.501 -2.371 -25.124 1.00 88.94 219 SER A O 1
ATOM 1808 N N . PHE A 1 220 ? 20.770 -1.041 -24.605 1.00 85.06 220 PHE A N 1
ATOM 1809 C CA . PHE A 1 220 ? 20.520 -0.559 -25.960 1.00 85.06 220 PHE A CA 1
ATOM 1810 C C . PHE A 1 220 ? 21.657 0.346 -26.451 1.00 85.06 220 PHE A C 1
ATOM 1812 O O . PHE A 1 220 ? 22.065 0.247 -27.605 1.00 85.06 220 PHE A O 1
ATOM 1819 N N . ASN A 1 221 ? 22.189 1.205 -25.577 1.00 84.38 221 ASN A N 1
ATOM 1820 C CA . ASN A 1 221 ? 23.210 2.196 -25.930 1.00 84.38 221 ASN A CA 1
ATOM 1821 C C . ASN A 1 221 ? 24.645 1.770 -25.580 1.00 84.38 221 ASN A C 1
ATOM 1823 O O . ASN A 1 221 ? 25.536 2.619 -25.590 1.00 84.38 221 ASN A O 1
ATOM 1827 N N . ASP A 1 222 ? 24.886 0.498 -25.249 1.00 82.31 222 ASP A N 1
ATOM 1828 C CA . ASP A 1 222 ? 26.224 0.021 -24.889 1.00 82.31 222 ASP A CA 1
ATOM 1829 C C . ASP A 1 222 ? 27.197 0.166 -26.080 1.00 82.31 222 ASP A C 1
ATOM 1831 O O . ASP A 1 222 ? 27.061 -0.549 -27.081 1.00 82.31 222 ASP A O 1
ATOM 1835 N N . PRO A 1 223 ? 28.203 1.062 -25.990 1.00 73.56 223 PRO A N 1
ATOM 1836 C CA . PRO A 1 223 ? 29.125 1.335 -27.089 1.00 73.56 223 PRO A CA 1
ATOM 1837 C C . PRO A 1 223 ? 30.107 0.185 -27.344 1.00 73.56 223 PRO A C 1
ATOM 1839 O O . PRO A 1 223 ? 30.774 0.176 -28.377 1.00 73.56 223 PRO A O 1
ATOM 1842 N N . ASN A 1 224 ? 30.229 -0.766 -26.412 1.00 72.94 224 ASN A N 1
ATOM 1843 C CA . ASN A 1 224 ? 31.165 -1.883 -26.519 1.00 72.94 224 ASN A CA 1
ATOM 1844 C C . ASN A 1 224 ? 30.574 -3.096 -27.248 1.00 72.94 224 ASN A C 1
ATOM 1846 O O . ASN A 1 224 ? 31.282 -4.084 -27.448 1.00 72.94 224 ASN A O 1
ATOM 1850 N N . ARG A 1 225 ? 29.300 -3.042 -27.650 1.00 65.19 225 ARG A N 1
ATOM 1851 C CA . ARG A 1 225 ? 28.661 -4.135 -28.383 1.00 65.19 225 ARG A CA 1
ATOM 1852 C C . ARG A 1 225 ? 29.183 -4.225 -29.803 1.00 65.19 225 ARG A C 1
ATOM 1854 O O . ARG A 1 225 ? 29.200 -3.249 -30.552 1.00 65.19 225 ARG A O 1
ATOM 1861 N N . THR A 1 226 ? 29.586 -5.427 -30.196 1.00 57.16 226 THR A N 1
ATOM 1862 C CA . THR A 1 226 ? 29.981 -5.675 -31.582 1.00 57.16 226 THR A CA 1
ATOM 1863 C C . THR A 1 226 ? 28.751 -5.639 -32.495 1.00 57.16 226 THR A C 1
ATOM 1865 O O . THR A 1 226 ? 27.651 -6.000 -32.090 1.00 57.16 226 THR A O 1
ATOM 1868 N N . VAL A 1 227 ? 28.916 -5.235 -33.761 1.00 54.72 227 VAL A N 1
ATOM 1869 C CA . VAL A 1 227 ? 27.815 -5.122 -34.752 1.00 54.72 227 VAL A CA 1
ATOM 1870 C C . VAL A 1 227 ? 27.035 -6.442 -34.934 1.00 54.72 227 VAL A C 1
ATOM 1872 O O . VAL A 1 227 ? 25.869 -6.426 -35.310 1.00 54.72 227 VAL A O 1
ATOM 1875 N N . LEU A 1 228 ? 27.655 -7.586 -34.618 1.00 46.84 228 LEU A N 1
ATOM 1876 C CA . LEU A 1 228 ? 27.046 -8.923 -34.638 1.00 46.84 228 LEU A CA 1
ATOM 1877 C C . LEU A 1 228 ? 26.188 -9.248 -33.393 1.00 46.84 228 LEU A C 1
ATOM 1879 O O . LEU A 1 228 ? 25.376 -10.167 -33.453 1.00 46.84 228 LEU A O 1
ATOM 1883 N N . GLU A 1 229 ? 26.325 -8.501 -32.293 1.00 53.56 229 GLU A N 1
ATOM 1884 C CA . GLU A 1 229 ? 25.555 -8.652 -31.043 1.00 53.56 229 GLU A CA 1
ATOM 1885 C C . GLU A 1 229 ? 24.331 -7.724 -30.971 1.00 53.56 229 GLU A C 1
ATOM 1887 O O . GLU A 1 229 ? 23.514 -7.850 -30.055 1.00 53.56 229 GLU A O 1
ATOM 1892 N N . ILE A 1 230 ? 24.150 -6.839 -31.960 1.00 64.06 230 ILE A N 1
ATOM 1893 C CA . ILE A 1 230 ? 22.972 -5.967 -32.112 1.00 64.06 230 ILE A CA 1
ATOM 1894 C C . ILE A 1 230 ? 21.801 -6.786 -32.679 1.00 64.06 230 ILE A C 1
ATOM 1896 O O . ILE A 1 230 ? 21.228 -6.491 -33.723 1.00 64.06 230 ILE A O 1
ATOM 1900 N N . SER A 1 231 ? 21.465 -7.881 -32.005 1.00 81.38 231 SER A N 1
ATOM 1901 C CA . SER A 1 231 ? 20.174 -8.536 -32.170 1.00 81.38 231 SER A CA 1
ATOM 1902 C C . SER A 1 231 ? 19.267 -8.112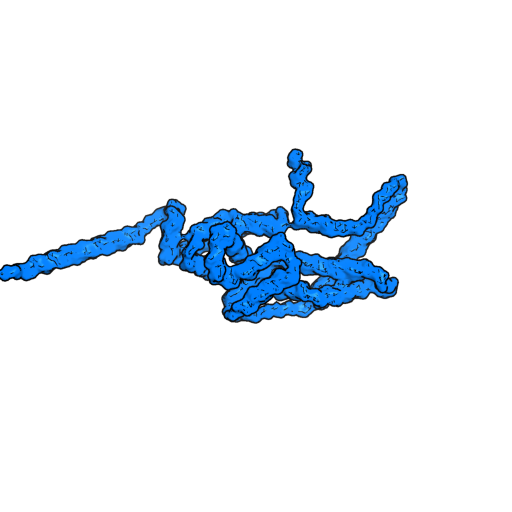 -31.020 1.00 81.38 231 SER A C 1
ATOM 1904 O O . SER A 1 231 ? 19.731 -7.881 -29.896 1.00 81.38 231 SER A O 1
ATOM 1906 N N . ILE A 1 232 ? 17.962 -8.036 -31.282 1.00 85.38 232 ILE A N 1
ATOM 1907 C CA . ILE A 1 232 ? 16.955 -7.796 -30.241 1.00 85.38 232 ILE A CA 1
ATOM 1908 C C . ILE A 1 232 ? 17.130 -8.777 -29.072 1.00 85.38 232 ILE A C 1
ATOM 1910 O O . ILE A 1 232 ? 17.170 -8.365 -27.916 1.00 85.38 232 ILE A O 1
ATOM 1914 N N . HIS A 1 233 ? 17.363 -10.058 -29.380 1.00 87.38 233 HIS A N 1
ATOM 1915 C CA . HIS A 1 233 ? 17.572 -11.109 -28.388 1.00 87.38 233 HIS A CA 1
ATOM 1916 C C . HIS A 1 233 ? 18.801 -10.855 -27.511 1.00 87.38 233 HIS A C 1
ATOM 1918 O O . HIS A 1 233 ? 18.670 -10.860 -26.291 1.00 87.38 233 HIS A O 1
ATOM 1924 N N . GLY A 1 234 ? 19.963 -10.547 -28.096 1.00 86.25 234 GLY A N 1
ATOM 1925 C CA . GLY A 1 234 ? 21.165 -10.232 -27.310 1.00 86.25 234 GLY A CA 1
ATOM 1926 C C . GLY A 1 234 ? 21.003 -8.965 -26.461 1.00 86.25 234 GLY A C 1
ATOM 1927 O O . GLY A 1 234 ? 21.561 -8.843 -25.370 1.00 86.25 234 GLY A O 1
ATOM 1928 N N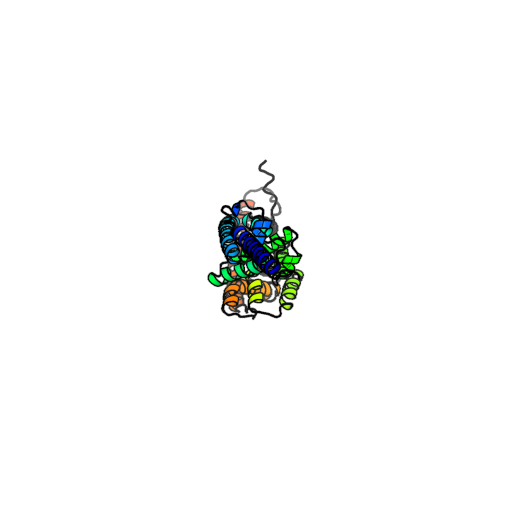 . THR A 1 235 ? 20.193 -8.013 -26.925 1.00 87.31 235 THR A N 1
ATOM 1929 C CA . THR A 1 235 ? 19.885 -6.772 -26.201 1.00 87.31 235 THR A CA 1
ATOM 1930 C C . THR A 1 235 ? 19.010 -7.009 -24.986 1.00 87.31 235 THR A C 1
ATOM 1932 O O . THR A 1 235 ? 19.374 -6.596 -23.883 1.00 87.31 235 THR A O 1
ATOM 1935 N N . VAL A 1 236 ? 17.924 -7.750 -25.165 1.00 90.38 236 VAL A N 1
ATOM 1936 C CA . VAL A 1 236 ? 17.040 -8.134 -24.067 1.00 90.38 236 VAL A CA 1
ATOM 1937 C C . VAL A 1 236 ? 17.743 -9.073 -23.085 1.00 90.38 236 VAL A C 1
ATOM 1939 O O . VAL A 1 236 ? 17.586 -8.905 -21.880 1.00 90.38 236 VAL A O 1
ATOM 1942 N N . GLU A 1 237 ? 18.575 -10.008 -23.549 1.00 91.69 237 GLU A N 1
ATOM 1943 C CA . GLU A 1 237 ? 19.308 -10.933 -22.673 1.00 91.69 237 GLU A CA 1
ATOM 1944 C C . GLU A 1 237 ? 20.274 -10.201 -21.726 1.00 91.69 237 GLU A C 1
ATOM 1946 O O . GLU A 1 237 ? 20.313 -10.487 -20.521 1.00 91.69 237 GLU A O 1
ATOM 1951 N N . ALA A 1 238 ? 21.021 -9.213 -22.232 1.00 89.75 238 ALA A N 1
ATOM 1952 C CA . ALA A 1 238 ? 21.909 -8.412 -21.391 1.00 89.75 238 ALA A CA 1
ATOM 1953 C C . ALA A 1 238 ? 21.127 -7.558 -20.382 1.00 89.75 238 ALA A C 1
ATOM 1955 O O . ALA A 1 238 ? 21.490 -7.530 -19.200 1.00 89.75 238 ALA A O 1
ATOM 1956 N N . ALA A 1 239 ? 20.023 -6.934 -20.812 1.00 91.62 239 ALA A N 1
ATOM 1957 C CA . ALA A 1 239 ? 19.160 -6.157 -19.926 1.00 91.62 239 ALA A CA 1
ATOM 1958 C C . ALA A 1 239 ? 18.548 -7.026 -18.827 1.00 91.62 239 ALA A C 1
ATOM 1960 O O . ALA A 1 239 ? 18.655 -6.674 -17.655 1.00 91.62 239 ALA A O 1
ATOM 1961 N N . SER A 1 240 ? 18.002 -8.196 -19.171 1.00 92.19 240 SER A N 1
ATOM 1962 C CA . SER A 1 240 ? 17.509 -9.197 -18.216 1.00 92.19 240 SER A CA 1
ATOM 1963 C C . SER A 1 240 ? 18.587 -9.598 -17.208 1.00 92.19 240 SER A C 1
ATOM 1965 O O . SER A 1 240 ? 18.348 -9.618 -16.000 1.00 92.19 240 SER A O 1
ATOM 1967 N N . THR A 1 241 ? 19.805 -9.866 -17.684 1.00 91.44 241 THR A N 1
ATOM 1968 C CA . THR A 1 241 ? 20.933 -10.256 -16.828 1.00 91.44 241 THR A CA 1
ATOM 1969 C C . THR A 1 241 ? 21.323 -9.151 -15.845 1.00 91.44 241 THR A C 1
ATOM 1971 O O . THR A 1 241 ? 21.627 -9.448 -14.687 1.00 91.44 241 THR A O 1
ATOM 1974 N N . SER A 1 242 ? 21.325 -7.889 -16.280 1.00 91.69 242 SER A N 1
ATOM 1975 C CA . SER A 1 242 ? 21.573 -6.729 -15.413 1.00 91.69 242 SER A CA 1
ATOM 1976 C C . SER A 1 242 ? 20.440 -6.555 -14.397 1.00 91.69 242 SER A C 1
ATOM 1978 O O . SER A 1 242 ? 20.661 -6.528 -13.183 1.00 91.69 242 SER A O 1
ATOM 1980 N N . LEU A 1 243 ? 19.205 -6.559 -14.890 1.00 91.44 243 LEU A N 1
ATOM 1981 C CA . LEU A 1 243 ? 17.987 -6.349 -14.126 1.00 91.44 243 LEU A CA 1
ATOM 1982 C C . LEU A 1 243 ? 17.824 -7.371 -12.989 1.00 91.44 243 LEU A C 1
ATOM 1984 O O . LEU A 1 243 ? 17.579 -7.000 -11.842 1.00 91.44 243 LEU A O 1
ATOM 1988 N N . PHE A 1 244 ? 18.016 -8.666 -13.259 1.00 89.44 244 PHE A N 1
ATOM 1989 C CA . PHE A 1 244 ? 17.816 -9.724 -12.257 1.00 89.44 244 PHE A CA 1
ATOM 1990 C C . PHE A 1 244 ? 18.918 -9.793 -11.190 1.00 89.44 244 PHE A C 1
ATOM 1992 O O . PHE A 1 244 ? 18.767 -10.505 -10.185 1.00 89.44 244 PHE A O 1
ATOM 1999 N N . LYS A 1 245 ? 20.006 -9.034 -11.359 1.00 90.81 245 LYS A N 1
ATOM 2000 C CA . LYS A 1 245 ? 21.026 -8.837 -10.322 1.00 90.81 245 LYS A CA 1
ATOM 2001 C C . LYS A 1 245 ? 20.644 -7.739 -9.329 1.00 90.81 245 LYS A C 1
ATOM 2003 O O . LYS A 1 245 ? 21.175 -7.760 -8.222 1.00 90.81 245 LYS A O 1
ATOM 2008 N N . LYS A 1 246 ? 19.711 -6.838 -9.665 1.00 92.50 246 LYS A N 1
ATOM 2009 C CA . LYS A 1 246 ? 19.309 -5.717 -8.802 1.00 92.50 246 LYS A CA 1
ATOM 2010 C C . LYS A 1 246 ? 18.488 -6.203 -7.588 1.00 92.50 246 LYS A C 1
ATOM 2012 O O . LYS A 1 246 ? 17.373 -6.706 -7.764 1.00 92.50 246 LYS A O 1
ATOM 2017 N N . PRO A 1 247 ? 18.976 -6.036 -6.339 1.00 92.44 247 PRO A N 1
ATOM 2018 C CA . PRO A 1 247 ? 18.227 -6.418 -5.136 1.00 92.44 247 PRO A CA 1
ATOM 2019 C C . PRO A 1 247 ? 16.924 -5.626 -4.973 1.00 92.44 247 PRO A C 1
ATOM 2021 O O . PRO A 1 247 ? 15.905 -6.190 -4.572 1.00 92.44 247 PRO A O 1
ATOM 2024 N N . THR A 1 248 ? 16.938 -4.345 -5.349 1.00 92.94 248 THR A N 1
ATOM 2025 C CA . THR A 1 248 ? 15.784 -3.436 -5.294 1.00 92.94 248 THR A CA 1
ATOM 2026 C C . THR A 1 248 ? 14.593 -3.966 -6.089 1.00 92.94 248 THR A C 1
ATOM 2028 O O . THR A 1 248 ? 13.484 -4.016 -5.565 1.00 92.94 248 THR A O 1
ATOM 2031 N N . LEU A 1 249 ? 14.813 -4.467 -7.309 1.00 94.56 249 LEU A N 1
ATOM 2032 C CA . LEU A 1 249 ? 13.755 -5.065 -8.128 1.00 94.56 249 LEU A CA 1
ATOM 2033 C C . LEU A 1 249 ? 13.127 -6.290 -7.453 1.00 94.56 249 LEU A C 1
ATOM 2035 O O . LEU A 1 249 ? 11.902 -6.443 -7.445 1.00 94.56 249 LEU A O 1
ATOM 2039 N N . LYS A 1 250 ? 13.961 -7.174 -6.889 1.00 93.88 250 LYS A N 1
ATOM 2040 C CA . LYS A 1 250 ? 13.485 -8.371 -6.181 1.00 93.88 250 LYS A CA 1
ATOM 2041 C C . LYS A 1 250 ? 12.627 -7.984 -4.987 1.00 93.88 250 LYS A C 1
ATOM 2043 O O . LYS A 1 250 ? 11.546 -8.541 -4.819 1.00 93.88 250 LYS A O 1
ATOM 2048 N N . TRP A 1 251 ? 13.078 -6.994 -4.222 1.00 95.56 251 TRP A N 1
ATOM 2049 C CA . TRP A 1 251 ? 12.333 -6.463 -3.091 1.00 95.56 251 TRP A CA 1
ATOM 2050 C C . TRP A 1 251 ? 10.990 -5.863 -3.524 1.00 95.56 251 TRP A C 1
ATOM 2052 O O . TRP A 1 251 ? 9.958 -6.265 -2.995 1.00 95.56 251 TRP A O 1
ATOM 2062 N N . MET A 1 252 ? 10.963 -4.991 -4.540 1.00 97.12 252 MET A N 1
ATOM 2063 C CA . MET A 1 252 ? 9.711 -4.400 -5.038 1.00 97.12 252 MET A CA 1
ATOM 2064 C C . MET A 1 252 ? 8.732 -5.470 -5.532 1.00 97.12 252 MET A C 1
ATOM 2066 O O . MET A 1 252 ? 7.560 -5.446 -5.167 1.00 97.12 252 MET A O 1
ATOM 2070 N N . SER A 1 253 ? 9.219 -6.455 -6.293 1.00 97.00 253 SER A N 1
ATOM 2071 C CA . SER A 1 253 ? 8.399 -7.575 -6.782 1.00 97.00 253 SER A CA 1
ATOM 2072 C C . SER A 1 253 ? 7.819 -8.397 -5.626 1.00 97.00 253 SER A C 1
ATOM 2074 O O . SER A 1 253 ? 6.663 -8.824 -5.670 1.00 97.00 253 SER A O 1
ATOM 2076 N N . GLN A 1 254 ? 8.605 -8.599 -4.564 1.00 96.56 254 GLN A N 1
ATOM 2077 C CA . GLN A 1 254 ? 8.165 -9.294 -3.359 1.00 96.56 254 GLN A CA 1
ATOM 2078 C C . GLN A 1 254 ? 7.116 -8.495 -2.588 1.00 96.56 254 GLN A C 1
ATOM 2080 O O . GLN A 1 254 ? 6.134 -9.081 -2.147 1.00 96.56 254 GLN A O 1
ATOM 2085 N N . MET A 1 255 ? 7.283 -7.179 -2.463 1.00 97.38 255 MET A N 1
ATOM 2086 C CA . MET A 1 255 ? 6.317 -6.305 -1.795 1.00 97.38 255 MET A CA 1
ATOM 2087 C C . MET A 1 255 ? 4.994 -6.209 -2.566 1.00 97.38 255 MET A C 1
ATOM 2089 O O . MET A 1 255 ? 3.930 -6.322 -1.966 1.00 97.38 255 MET A O 1
ATOM 2093 N N . VAL A 1 256 ? 5.043 -6.106 -3.897 1.00 97.50 256 VAL A N 1
ATOM 2094 C CA . VAL A 1 256 ? 3.855 -6.181 -4.769 1.00 97.50 256 VAL A CA 1
ATOM 2095 C C . VAL A 1 256 ? 3.143 -7.529 -4.601 1.00 97.50 256 VAL A C 1
ATOM 2097 O O . VAL A 1 256 ? 1.925 -7.580 -4.434 1.00 97.50 256 VAL A O 1
ATOM 2100 N N . THR A 1 257 ? 3.903 -8.629 -4.559 1.00 96.69 257 THR A N 1
ATOM 2101 C CA . THR A 1 257 ? 3.350 -9.971 -4.309 1.00 96.69 257 THR A CA 1
ATOM 2102 C C . THR A 1 257 ? 2.727 -10.069 -2.912 1.00 96.69 257 THR A C 1
ATOM 2104 O O . THR A 1 257 ? 1.633 -10.614 -2.770 1.00 96.69 257 THR A O 1
ATOM 2107 N N . LEU A 1 258 ? 3.388 -9.520 -1.888 1.00 95.94 258 LEU A N 1
ATOM 2108 C CA . LEU A 1 258 ? 2.888 -9.463 -0.514 1.00 95.94 258 LEU A CA 1
ATOM 2109 C C . LEU A 1 258 ? 1.549 -8.725 -0.438 1.00 95.94 258 LEU A C 1
ATOM 2111 O O . LEU A 1 258 ? 0.607 -9.264 0.141 1.00 95.94 258 LEU A O 1
ATOM 2115 N N . GLY A 1 259 ? 1.451 -7.557 -1.078 1.00 96.19 259 GLY A N 1
ATOM 2116 C CA . GLY A 1 259 ? 0.199 -6.818 -1.229 1.00 96.19 259 GLY A CA 1
ATOM 2117 C C . GLY A 1 259 ? -0.881 -7.684 -1.866 1.00 96.19 259 GLY A C 1
ATOM 2118 O O . GLY A 1 259 ? -1.903 -7.946 -1.237 1.00 96.19 259 GLY A O 1
ATOM 2119 N N . SER A 1 260 ? -0.611 -8.252 -3.046 1.00 95.69 260 SER A N 1
ATOM 2120 C CA . SER A 1 260 ? -1.597 -9.055 -3.790 1.00 95.69 260 SER A CA 1
ATOM 2121 C C . SER A 1 260 ? -2.133 -10.275 -3.027 1.00 95.69 260 SER A C 1
ATOM 2123 O O . SER A 1 260 ? -3.248 -10.725 -3.283 1.00 95.69 260 SER A O 1
ATOM 2125 N N . LYS A 1 261 ? -1.353 -10.806 -2.074 1.00 94.75 261 LYS A N 1
ATOM 2126 C CA . LYS A 1 261 ? -1.707 -11.966 -1.244 1.00 94.75 261 LYS A CA 1
ATOM 2127 C C . LYS A 1 261 ? -2.188 -11.605 0.158 1.00 94.75 261 LYS A C 1
ATOM 2129 O O . LYS A 1 261 ? -2.456 -12.503 0.952 1.00 94.75 261 LYS A O 1
ATOM 2134 N N . SER A 1 262 ? -2.306 -10.323 0.488 1.00 94.06 262 SER A N 1
ATOM 2135 C CA . SER A 1 262 ? -2.640 -9.862 1.842 1.00 94.06 262 SER A CA 1
ATOM 2136 C C . SER A 1 262 ? -3.972 -10.420 2.368 1.00 94.06 262 SER A C 1
ATOM 2138 O O . SER A 1 262 ? -4.046 -10.835 3.526 1.00 94.06 262 SER A O 1
ATOM 2140 N N . HIS A 1 263 ? -4.998 -10.534 1.517 1.00 95.06 263 HIS A N 1
ATOM 2141 C CA . HIS A 1 263 ? -6.292 -11.115 1.902 1.00 95.06 263 HIS A CA 1
ATOM 2142 C C . HIS A 1 263 ? -6.203 -12.628 2.122 1.00 95.06 263 HIS A C 1
ATOM 2144 O O . HIS A 1 263 ? -6.689 -13.140 3.130 1.00 95.06 263 HIS A O 1
ATOM 2150 N N . GLU A 1 264 ? -5.511 -13.341 1.228 1.00 94.19 264 GLU A N 1
ATOM 2151 C CA . GLU A 1 264 ? -5.240 -14.779 1.360 1.00 94.19 264 GLU A CA 1
ATOM 2152 C C . GLU A 1 264 ? -4.477 -15.076 2.662 1.00 94.19 264 GLU A C 1
ATOM 2154 O O . GLU A 1 264 ? -4.844 -15.983 3.408 1.00 94.19 264 GLU A O 1
ATOM 2159 N N . ILE A 1 265 ? -3.458 -14.268 2.971 1.00 92.56 265 ILE A N 1
ATOM 2160 C CA . ILE A 1 265 ? -2.667 -14.330 4.206 1.00 92.56 265 ILE A CA 1
ATOM 2161 C C . ILE A 1 265 ? -3.568 -14.222 5.443 1.00 92.56 265 ILE A C 1
ATOM 2163 O O . ILE A 1 265 ? -3.452 -15.046 6.356 1.00 92.56 265 ILE A O 1
ATOM 2167 N N . LEU A 1 266 ? -4.497 -13.258 5.457 1.00 92.94 266 LEU A N 1
ATOM 2168 C CA . LEU A 1 266 ? -5.444 -13.074 6.559 1.00 92.94 266 LEU A CA 1
ATOM 2169 C C . LEU A 1 266 ? -6.382 -14.281 6.721 1.00 92.94 266 LEU A C 1
ATOM 2171 O O . LEU A 1 266 ? -6.601 -14.752 7.839 1.00 92.94 266 LEU A O 1
ATOM 2175 N N . LEU A 1 267 ? -6.934 -14.792 5.617 1.00 93.88 267 LEU A N 1
ATOM 2176 C CA . LEU A 1 267 ? -7.902 -15.893 5.638 1.00 93.88 267 LEU A CA 1
ATOM 2177 C C . LEU A 1 267 ? -7.264 -17.233 6.017 1.00 93.88 267 LEU A C 1
ATOM 2179 O O . LEU A 1 267 ? -7.801 -17.957 6.857 1.00 93.88 267 LEU A O 1
ATOM 2183 N N . LEU A 1 268 ? -6.112 -17.552 5.423 1.00 93.44 268 LEU A N 1
ATOM 2184 C CA . LEU A 1 268 ? -5.396 -18.811 5.643 1.00 93.44 268 LEU A CA 1
ATOM 2185 C C . LEU A 1 268 ? -4.525 -18.793 6.899 1.00 93.44 268 LEU A C 1
ATOM 2187 O O . LEU A 1 268 ? -3.976 -19.827 7.276 1.00 93.44 268 LEU A O 1
ATOM 2191 N N . ARG A 1 269 ? -4.402 -17.631 7.551 1.00 89.12 269 ARG A N 1
ATOM 2192 C CA . ARG A 1 269 ? -3.516 -17.405 8.696 1.00 89.12 269 ARG A CA 1
ATOM 2193 C C . ARG A 1 269 ? -2.060 -17.774 8.389 1.00 89.12 269 ARG A C 1
ATOM 2195 O O . ARG A 1 269 ? -1.362 -18.301 9.251 1.00 89.12 269 ARG A O 1
ATOM 2202 N N . ASN A 1 270 ? -1.621 -17.506 7.161 1.00 84.19 270 ASN A N 1
ATOM 2203 C CA . ASN A 1 270 ? -0.264 -17.788 6.712 1.00 84.19 270 ASN A CA 1
ATOM 2204 C C . ASN A 1 270 ? 0.664 -16.629 7.099 1.00 84.19 270 ASN A C 1
ATOM 2206 O O . ASN A 1 270 ? 0.535 -15.529 6.581 1.00 84.19 270 ASN A O 1
ATOM 2210 N N . ASP A 1 271 ? 1.610 -16.874 7.993 1.00 83.44 271 ASP A N 1
ATOM 2211 C CA . ASP A 1 271 ? 2.584 -15.903 8.506 1.00 83.44 271 ASP A CA 1
ATOM 2212 C C . ASP A 1 271 ? 3.919 -15.897 7.726 1.00 83.44 271 ASP A C 1
ATOM 2214 O O . ASP A 1 271 ? 4.892 -15.217 8.091 1.00 83.44 271 ASP A O 1
ATOM 2218 N N . SER A 1 272 ? 3.980 -16.646 6.622 1.00 86.94 272 SER A N 1
ATOM 2219 C CA . SER A 1 272 ? 5.158 -16.713 5.765 1.00 86.94 272 SER A CA 1
ATOM 2220 C C . SER A 1 272 ? 5.152 -15.634 4.681 1.00 86.94 272 SER A C 1
ATOM 2222 O O . SER A 1 272 ? 4.139 -15.336 4.048 1.00 86.94 272 SER A O 1
ATOM 2224 N N . MET A 1 273 ? 6.335 -15.064 4.435 1.00 90.19 273 MET A N 1
ATOM 2225 C CA . MET A 1 273 ? 6.537 -14.123 3.337 1.00 90.19 273 MET A CA 1
ATOM 2226 C C . MET A 1 273 ? 6.330 -14.855 2.005 1.00 90.19 273 MET A C 1
ATOM 2228 O O . MET A 1 273 ? 7.012 -15.859 1.764 1.00 90.19 273 MET A O 1
ATOM 2232 N N . PRO A 1 274 ? 5.434 -14.378 1.124 1.00 91.56 274 PRO A N 1
ATOM 2233 C CA . PRO A 1 274 ? 5.211 -15.035 -0.145 1.00 91.56 274 PRO A CA 1
ATOM 2234 C C . PRO A 1 274 ? 6.462 -14.966 -1.020 1.00 91.56 274 PRO A C 1
ATOM 2236 O O . PRO A 1 274 ? 7.207 -13.981 -1.040 1.00 91.56 274 PRO A O 1
ATOM 2239 N N . LYS A 1 275 ? 6.687 -16.052 -1.757 1.00 93.12 275 LYS A N 1
ATOM 2240 C CA . LYS A 1 275 ? 7.710 -16.111 -2.796 1.00 93.12 275 LYS A CA 1
ATOM 2241 C C . LYS A 1 275 ? 7.140 -15.535 -4.085 1.00 93.12 275 LYS A C 1
ATOM 2243 O O . LYS A 1 275 ? 6.003 -15.838 -4.445 1.00 93.12 275 LYS A O 1
ATOM 2248 N N . VAL A 1 276 ? 7.947 -14.732 -4.767 1.00 94.25 276 VAL A N 1
ATOM 2249 C CA . VAL A 1 276 ? 7.662 -14.278 -6.131 1.00 94.25 276 VAL A CA 1
ATOM 2250 C C . VAL A 1 276 ? 7.798 -15.488 -7.059 1.00 94.25 276 VAL A C 1
ATOM 2252 O O . VAL A 1 276 ? 8.785 -16.217 -6.955 1.00 94.25 276 VAL A O 1
ATOM 2255 N N . ASP A 1 277 ? 6.811 -15.733 -7.925 1.00 93.19 277 ASP A N 1
ATOM 2256 C CA . ASP A 1 277 ? 6.904 -16.794 -8.939 1.00 93.19 277 ASP A CA 1
ATOM 2257 C C . ASP A 1 277 ? 8.063 -16.469 -9.892 1.00 93.19 277 ASP A C 1
ATOM 2259 O O . ASP A 1 277 ? 8.145 -15.355 -10.410 1.00 93.19 277 ASP A O 1
ATOM 2263 N N . GLU A 1 278 ? 8.954 -17.431 -10.140 1.00 91.56 278 GLU A N 1
ATOM 2264 C CA . GLU A 1 278 ? 10.087 -17.251 -11.055 1.00 91.56 278 GLU A CA 1
ATOM 2265 C C . GLU A 1 278 ? 9.641 -16.810 -12.455 1.00 91.56 278 GLU A C 1
ATOM 2267 O O . GLU A 1 278 ? 10.350 -16.037 -13.100 1.00 91.56 278 GLU A O 1
ATOM 2272 N N . ARG A 1 279 ? 8.429 -17.200 -12.882 1.00 93.81 279 ARG A N 1
ATOM 2273 C CA . ARG A 1 279 ? 7.811 -16.768 -14.146 1.00 93.81 279 ARG A CA 1
ATOM 2274 C C . ARG A 1 279 ? 7.614 -15.258 -14.246 1.00 93.81 279 ARG A C 1
ATOM 2276 O O . ARG A 1 279 ? 7.531 -14.726 -15.353 1.00 93.81 279 ARG A O 1
ATOM 2283 N N . ILE A 1 280 ? 7.540 -14.540 -13.125 1.00 93.44 280 ILE A N 1
ATOM 2284 C CA . ILE A 1 280 ? 7.496 -13.073 -13.151 1.00 93.44 280 ILE A CA 1
ATOM 2285 C C . ILE A 1 280 ? 8.798 -12.536 -13.750 1.00 93.44 280 ILE A C 1
ATOM 2287 O O . ILE A 1 280 ? 8.759 -11.684 -14.632 1.00 93.44 280 ILE A O 1
ATOM 2291 N N . TYR A 1 281 ? 9.943 -13.087 -13.351 1.00 90.12 281 TYR A N 1
ATOM 2292 C CA . TYR A 1 281 ? 11.237 -12.682 -13.891 1.00 90.12 281 TYR A CA 1
ATOM 2293 C C . TYR A 1 281 ? 11.446 -13.246 -15.301 1.00 90.12 281 TYR A C 1
ATOM 2295 O O . TYR A 1 281 ? 11.640 -12.488 -16.246 1.00 90.12 281 TYR A O 1
ATOM 2303 N N . THR A 1 282 ? 11.331 -14.565 -15.465 1.00 89.69 282 THR A N 1
ATOM 2304 C CA . THR A 1 282 ? 11.711 -15.277 -16.701 1.00 89.69 28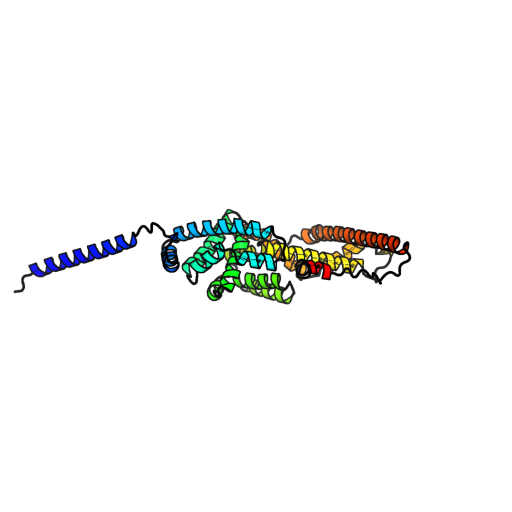2 THR A CA 1
ATOM 2305 C C . THR A 1 282 ? 10.662 -15.236 -17.808 1.00 89.69 282 THR A C 1
ATOM 2307 O O . THR A 1 282 ? 10.841 -15.844 -18.854 1.00 89.69 282 THR A O 1
ATOM 2310 N N . THR A 1 283 ? 9.506 -14.615 -17.587 1.00 92.69 283 THR A N 1
ATOM 2311 C CA . THR A 1 283 ? 8.469 -14.521 -18.623 1.00 92.69 283 THR A CA 1
ATOM 2312 C C . THR A 1 283 ? 7.840 -13.144 -18.660 1.00 92.69 283 THR A C 1
ATOM 2314 O O . THR A 1 283 ? 7.762 -12.546 -19.729 1.00 92.69 283 THR A O 1
ATOM 2317 N N . PHE A 1 284 ? 7.360 -12.630 -17.527 1.00 95.12 284 PHE A N 1
ATOM 2318 C CA . PHE A 1 284 ? 6.652 -11.351 -17.526 1.00 95.12 284 PHE A CA 1
ATOM 2319 C C . PHE A 1 284 ? 7.600 -10.168 -17.763 1.00 95.12 284 PHE A C 1
ATOM 2321 O O . PHE A 1 284 ? 7.409 -9.428 -18.724 1.00 95.12 284 PHE A O 1
ATOM 2328 N N . TYR A 1 285 ? 8.652 -10.021 -16.955 1.00 95.81 285 TYR A N 1
ATOM 2329 C CA . TYR A 1 285 ? 9.635 -8.946 -17.118 1.00 95.81 285 TYR A CA 1
ATOM 2330 C C . TYR A 1 285 ? 10.417 -9.057 -18.421 1.00 95.81 285 TYR A C 1
ATOM 2332 O O . TYR A 1 285 ? 10.629 -8.043 -19.076 1.00 95.81 285 TYR A O 1
ATOM 2340 N N . GLU A 1 286 ? 10.766 -10.269 -18.850 1.00 93.50 286 GLU A N 1
ATOM 2341 C CA . GLU A 1 286 ? 11.406 -10.463 -20.151 1.00 93.50 286 GLU A CA 1
ATOM 2342 C C . GLU A 1 286 ? 10.520 -9.954 -21.305 1.00 93.50 286 GLU A C 1
ATOM 2344 O O . GLU A 1 286 ? 10.987 -9.202 -22.157 1.00 93.50 286 GLU A O 1
ATOM 2349 N N . LYS A 1 287 ? 9.214 -10.262 -21.302 1.00 95.31 287 LYS A N 1
ATOM 2350 C CA . LYS A 1 287 ? 8.270 -9.714 -22.296 1.00 95.31 287 LYS A CA 1
ATOM 2351 C C . LYS A 1 287 ? 8.164 -8.192 -22.237 1.00 95.31 287 LYS A C 1
ATOM 2353 O O . LYS A 1 287 ? 8.106 -7.558 -23.286 1.00 95.31 287 LYS A O 1
ATOM 2358 N N . LEU A 1 288 ? 8.155 -7.606 -21.037 1.00 95.69 288 LEU A N 1
ATOM 2359 C CA . LEU A 1 288 ? 8.166 -6.148 -20.886 1.00 95.69 288 LEU A CA 1
ATOM 2360 C C . LEU A 1 288 ? 9.441 -5.524 -21.464 1.00 95.69 288 LEU A C 1
ATOM 2362 O O . LEU A 1 288 ? 9.365 -4.446 -22.047 1.00 95.69 288 LEU A O 1
ATOM 2366 N N . LEU A 1 289 ? 10.593 -6.188 -21.342 1.00 95.06 289 LEU A N 1
ATOM 2367 C CA . LEU A 1 289 ? 11.843 -5.729 -21.951 1.00 95.06 289 LEU A CA 1
ATOM 2368 C C . LEU A 1 289 ? 11.776 -5.759 -23.480 1.00 95.06 289 LEU A C 1
ATOM 2370 O O . LEU A 1 289 ? 12.178 -4.779 -24.097 1.00 95.06 289 LEU A O 1
ATOM 2374 N N . TYR A 1 290 ? 11.208 -6.807 -24.091 1.00 94.94 290 TYR A N 1
ATOM 2375 C CA . TYR A 1 290 ? 10.961 -6.817 -25.542 1.00 94.94 290 TYR A CA 1
ATOM 2376 C C . TYR A 1 290 ? 10.076 -5.643 -25.975 1.00 94.94 290 TYR A C 1
ATOM 2378 O O . TYR A 1 290 ? 10.431 -4.917 -26.895 1.00 94.94 290 TYR A O 1
ATOM 2386 N N . TRP A 1 291 ? 8.965 -5.388 -25.279 1.00 94.44 291 TRP A N 1
ATOM 2387 C CA . TRP A 1 291 ? 8.110 -4.240 -25.610 1.00 94.44 291 TRP A CA 1
ATOM 2388 C C . TRP A 1 291 ? 8.813 -2.897 -25.404 1.00 94.44 291 TRP A C 1
ATOM 2390 O O . TRP A 1 291 ? 8.643 -1.982 -26.203 1.00 94.44 291 TRP A O 1
ATOM 2400 N N . THR A 1 292 ? 9.635 -2.787 -24.360 1.00 93.62 292 THR A N 1
ATOM 2401 C CA . THR A 1 292 ? 10.434 -1.583 -24.103 1.00 93.62 292 THR A CA 1
ATOM 2402 C C . THR A 1 292 ? 11.474 -1.369 -25.204 1.00 93.62 292 THR A C 1
ATOM 2404 O O . THR A 1 292 ? 11.693 -0.235 -25.620 1.00 93.62 292 THR A O 1
ATOM 2407 N N . TYR A 1 293 ? 12.090 -2.441 -25.710 1.00 92.56 293 TYR A N 1
ATOM 2408 C CA . TYR A 1 293 ? 12.977 -2.382 -26.868 1.00 92.56 293 TYR A CA 1
ATOM 2409 C C . TYR A 1 293 ? 12.239 -1.868 -28.110 1.00 92.56 293 TYR A C 1
ATOM 2411 O O . TYR A 1 293 ? 12.696 -0.906 -28.724 1.00 92.56 293 TYR A O 1
ATOM 2419 N N . ASP A 1 294 ? 11.075 -2.443 -28.428 1.00 91.50 294 ASP A N 1
ATOM 2420 C CA . ASP A 1 294 ? 10.260 -2.034 -29.580 1.00 91.50 294 ASP A CA 1
ATOM 2421 C C . ASP A 1 294 ? 9.820 -0.558 -29.486 1.00 91.50 294 ASP A C 1
ATOM 2423 O O . ASP A 1 294 ? 9.685 0.133 -30.499 1.00 91.50 294 ASP A O 1
ATOM 2427 N N . ASP A 1 295 ? 9.552 -0.054 -28.276 1.00 91.00 295 ASP A N 1
ATOM 2428 C CA . ASP A 1 295 ? 9.268 1.367 -28.029 1.00 91.00 295 ASP A CA 1
ATOM 2429 C C . ASP A 1 295 ? 10.501 2.249 -28.296 1.00 91.00 295 ASP A C 1
ATOM 2431 O O . ASP A 1 295 ? 10.385 3.292 -28.946 1.00 91.00 295 ASP A O 1
ATOM 2435 N N . LEU A 1 296 ? 11.683 1.835 -27.823 1.00 88.12 296 LEU A N 1
ATOM 2436 C CA . LEU A 1 296 ? 12.940 2.566 -28.020 1.00 88.12 296 LEU A CA 1
ATOM 2437 C C . LEU A 1 296 ? 13.347 2.621 -29.497 1.00 88.12 296 LEU A C 1
ATOM 2439 O O . LEU A 1 296 ? 13.707 3.692 -29.988 1.00 88.12 296 LEU A O 1
ATOM 2443 N N . GLU A 1 297 ? 13.250 1.503 -30.217 1.00 87.69 297 GLU A N 1
ATOM 2444 C CA . GLU A 1 297 ? 13.567 1.431 -31.647 1.00 87.69 297 GLU A CA 1
ATOM 2445 C C . GLU A 1 297 ? 12.649 2.356 -32.462 1.00 87.69 297 GLU A C 1
ATOM 2447 O O . GLU A 1 297 ? 13.122 3.176 -33.254 1.00 87.69 297 GLU A O 1
ATOM 2452 N N . ARG A 1 298 ? 11.333 2.311 -32.206 1.00 88.69 298 ARG A N 1
ATOM 2453 C CA . ARG A 1 298 ? 10.367 3.213 -32.855 1.00 88.69 298 ARG A CA 1
ATOM 2454 C C . ARG A 1 298 ? 10.648 4.682 -32.560 1.00 88.69 298 ARG A C 1
ATOM 2456 O O . ARG A 1 298 ? 10.518 5.518 -33.459 1.00 88.69 298 ARG A O 1
ATOM 2463 N N . ALA A 1 299 ? 11.029 5.011 -31.326 1.00 87.25 299 ALA A N 1
ATOM 2464 C CA . ALA A 1 299 ? 11.382 6.377 -30.953 1.00 87.25 299 ALA A CA 1
ATOM 2465 C C . ALA A 1 299 ? 12.626 6.871 -31.711 1.00 87.25 299 ALA A C 1
ATOM 2467 O O . ALA A 1 299 ? 12.632 8.000 -32.205 1.00 87.25 299 ALA A O 1
ATOM 2468 N N . GLN A 1 300 ? 13.650 6.024 -31.861 1.00 84.00 300 GLN A N 1
ATOM 2469 C CA . GLN A 1 300 ? 14.855 6.359 -32.623 1.00 84.00 300 GLN A CA 1
ATOM 2470 C C . GLN A 1 300 ? 14.579 6.546 -34.114 1.00 84.00 300 GLN A C 1
ATOM 2472 O O . GLN A 1 300 ? 15.060 7.518 -34.698 1.00 84.00 300 GLN A O 1
ATOM 2477 N N . GLU A 1 301 ? 13.781 5.670 -34.727 1.00 85.50 301 GLU A N 1
ATOM 2478 C CA . GLU A 1 301 ? 13.437 5.811 -36.145 1.00 85.50 301 GLU A CA 1
ATOM 2479 C C . GLU A 1 301 ? 12.613 7.078 -36.394 1.00 85.50 301 GLU A C 1
ATOM 2481 O O . GLU A 1 301 ? 12.900 7.835 -37.320 1.00 85.50 301 GLU A O 1
ATOM 2486 N N . THR A 1 302 ? 11.658 7.379 -35.510 1.00 87.69 302 THR A N 1
ATOM 2487 C CA . THR A 1 302 ? 10.884 8.628 -35.575 1.00 87.69 302 THR A CA 1
ATOM 2488 C C . THR A 1 302 ? 11.802 9.851 -35.486 1.00 87.69 302 THR A C 1
ATOM 2490 O O . THR A 1 302 ? 11.690 10.773 -36.293 1.00 87.69 302 THR A O 1
ATOM 2493 N N . ALA A 1 303 ? 12.756 9.854 -34.549 1.00 84.00 303 ALA A N 1
ATOM 2494 C CA . ALA A 1 303 ? 13.734 10.933 -34.424 1.00 84.00 303 ALA A CA 1
ATOM 2495 C C . ALA A 1 303 ? 14.634 11.055 -35.666 1.00 84.00 303 ALA A C 1
ATOM 2497 O O . ALA A 1 303 ? 14.999 12.165 -36.059 1.00 84.00 303 ALA A O 1
ATOM 2498 N N . ARG A 1 304 ? 14.986 9.935 -36.311 1.00 84.12 304 ARG A N 1
ATOM 2499 C CA . ARG A 1 304 ? 15.768 9.924 -37.554 1.00 84.12 304 ARG A CA 1
ATOM 2500 C C . ARG A 1 304 ? 15.004 10.569 -38.709 1.00 84.12 304 ARG A C 1
ATOM 2502 O O . ARG A 1 304 ? 15.592 11.395 -39.401 1.00 84.12 304 ARG A O 1
ATOM 2509 N N . ILE A 1 305 ? 13.724 10.230 -38.877 1.00 85.25 305 ILE A N 1
ATOM 2510 C CA . ILE A 1 305 ? 12.847 10.799 -39.914 1.00 85.25 305 ILE A CA 1
ATOM 2511 C C . ILE A 1 305 ? 12.713 12.313 -39.721 1.00 85.25 305 ILE A C 1
ATOM 2513 O O . ILE A 1 305 ? 13.011 13.069 -40.640 1.00 85.25 305 ILE A O 1
ATOM 2517 N N . ILE A 1 306 ? 12.392 12.764 -38.503 1.00 81.75 306 ILE A N 1
ATOM 2518 C CA . ILE A 1 306 ? 12.268 14.197 -38.182 1.00 81.75 306 ILE A CA 1
ATOM 2519 C C . ILE A 1 306 ? 13.572 14.949 -38.491 1.00 81.75 306 ILE A C 1
ATOM 2521 O O . ILE A 1 306 ? 13.556 16.014 -39.101 1.00 81.75 306 ILE A O 1
ATOM 2525 N N . ASN A 1 307 ? 14.725 14.396 -38.105 1.00 77.88 307 ASN A N 1
ATOM 2526 C CA . ASN A 1 307 ? 16.022 15.029 -38.364 1.00 77.88 307 ASN A CA 1
ATOM 2527 C C . ASN A 1 307 ? 16.403 15.055 -39.855 1.00 77.88 307 ASN A C 1
ATOM 2529 O O . ASN A 1 307 ? 17.188 15.913 -40.262 1.00 77.88 307 ASN A O 1
ATOM 2533 N N . GLN A 1 308 ? 15.906 14.112 -40.660 1.00 77.81 308 GLN A N 1
ATOM 2534 C CA . GLN A 1 308 ? 16.084 14.122 -42.113 1.00 77.81 308 GLN A CA 1
ATOM 2535 C C . GLN A 1 308 ? 15.200 15.190 -42.762 1.00 77.81 308 GLN A C 1
ATOM 2537 O O . GLN A 1 308 ? 15.725 15.986 -43.533 1.00 77.81 308 GLN A O 1
ATOM 2542 N N . GLU A 1 309 ? 13.925 15.281 -42.372 1.00 74.06 309 GLU A N 1
ATOM 2543 C CA . GLU A 1 309 ? 12.987 16.305 -42.857 1.00 74.06 309 GLU A CA 1
ATOM 2544 C C . GLU A 1 309 ? 13.457 17.730 -42.508 1.00 74.06 309 GLU A C 1
ATOM 2546 O O . GLU A 1 309 ? 13.464 18.606 -43.365 1.00 74.06 309 GLU A O 1
ATOM 2551 N N . ILE A 1 310 ? 13.959 17.961 -41.287 1.00 63.25 310 ILE A N 1
ATOM 2552 C CA . ILE A 1 310 ? 14.482 19.277 -40.866 1.00 63.25 310 ILE A CA 1
ATOM 2553 C C . ILE A 1 310 ? 15.751 19.673 -41.638 1.00 63.25 310 ILE A C 1
ATOM 2555 O O . ILE A 1 310 ? 15.989 20.855 -41.857 1.00 63.25 310 ILE A O 1
ATOM 2559 N N . ARG A 1 311 ? 16.591 18.716 -42.056 1.00 58.28 311 ARG A N 1
ATOM 2560 C CA . ARG A 1 311 ? 17.815 19.014 -42.824 1.00 58.28 311 ARG A CA 1
ATOM 2561 C C . ARG A 1 311 ? 17.547 19.388 -44.283 1.00 58.28 311 ARG A C 1
ATOM 2563 O O . ARG A 1 311 ? 18.451 19.928 -44.919 1.00 58.28 311 ARG A O 1
ATOM 2570 N N . GLU A 1 312 ? 16.364 19.092 -44.814 1.00 57.00 312 GLU A N 1
ATOM 2571 C CA . GLU A 1 312 ? 15.967 19.507 -46.164 1.00 57.00 312 GLU A CA 1
ATOM 2572 C C . GLU A 1 312 ? 15.558 20.994 -46.217 1.00 57.00 312 GLU A C 1
ATOM 2574 O O . GLU A 1 312 ? 15.697 21.628 -47.266 1.00 57.00 312 GLU A O 1
ATOM 2579 N N . ASP A 1 313 ? 15.205 21.591 -45.072 1.00 53.12 313 ASP A N 1
ATOM 2580 C CA . ASP A 1 313 ? 14.975 23.027 -44.901 1.00 53.12 313 ASP A CA 1
ATOM 2581 C C . ASP A 1 313 ? 16.246 23.711 -44.344 1.00 53.12 313 ASP A C 1
ATOM 2583 O O . ASP A 1 313 ? 16.655 23.497 -43.208 1.00 53.12 313 ASP A O 1
ATOM 2587 N N . ASN A 1 314 ? 16.921 24.530 -45.162 1.00 50.09 314 ASN A N 1
ATOM 2588 C CA . ASN A 1 314 ? 18.248 25.131 -44.909 1.00 50.09 314 ASN A CA 1
ATOM 2589 C C . ASN A 1 314 ? 18.328 26.175 -43.758 1.00 50.09 314 ASN A C 1
ATOM 2591 O O . ASN A 1 314 ? 18.882 27.261 -43.955 1.00 50.09 314 ASN A O 1
ATOM 2595 N N . GLU A 1 315 ? 17.845 25.886 -42.551 1.00 50.50 315 GLU A N 1
ATOM 2596 C CA . GLU A 1 315 ? 18.147 26.692 -41.359 1.00 50.50 315 GLU A CA 1
ATOM 2597 C C . GLU A 1 315 ? 19.168 26.003 -40.432 1.00 50.50 315 GLU A C 1
ATOM 2599 O O . GLU A 1 315 ? 19.176 24.777 -40.297 1.00 50.50 315 GLU A O 1
ATOM 2604 N N . PRO A 1 316 ? 20.084 26.763 -39.795 1.00 45.56 316 PRO A N 1
ATOM 2605 C CA . PRO A 1 316 ? 21.078 26.203 -38.888 1.00 45.56 316 PRO A CA 1
ATOM 2606 C C . PRO A 1 316 ? 20.396 25.578 -37.664 1.00 45.56 316 PRO A C 1
ATOM 2608 O O . PRO A 1 316 ? 19.847 26.265 -36.805 1.00 45.56 316 PRO A O 1
ATOM 2611 N N . VAL A 1 317 ? 20.460 24.249 -37.603 1.00 49.50 317 VAL A N 1
ATOM 2612 C CA . VAL A 1 317 ? 19.821 23.415 -36.581 1.00 49.50 317 VAL A CA 1
ATOM 2613 C C . VAL A 1 317 ? 20.539 23.581 -35.226 1.00 49.50 317 VAL A C 1
ATOM 2615 O O . VAL A 1 317 ? 21.767 23.450 -35.175 1.00 49.50 317 VAL A O 1
ATOM 2618 N N . PRO A 1 318 ? 19.822 23.830 -34.111 1.00 43.53 318 PRO A N 1
ATOM 2619 C CA . PRO A 1 318 ? 20.379 23.688 -32.764 1.00 43.53 318 PRO A CA 1
ATOM 2620 C C . PRO A 1 318 ? 20.812 22.231 -32.538 1.00 43.53 318 PRO A C 1
ATOM 2622 O O . PRO A 1 318 ? 20.111 21.329 -32.977 1.00 43.53 318 PRO A O 1
ATOM 2625 N N . ASP A 1 319 ? 21.937 21.978 -31.857 1.00 41.75 319 ASP A N 1
ATOM 2626 C CA . ASP A 1 319 ? 22.440 20.621 -31.558 1.00 41.75 319 ASP A CA 1
ATOM 2627 C C . ASP A 1 319 ? 21.372 19.776 -30.822 1.00 41.75 319 ASP A C 1
ATOM 2629 O O . ASP A 1 319 ? 21.274 19.792 -29.597 1.00 41.75 319 ASP A O 1
ATOM 2633 N N . LEU A 1 320 ? 20.552 19.045 -31.586 1.00 43.84 320 LEU A N 1
ATOM 2634 C CA . LEU A 1 320 ? 19.544 18.086 -31.134 1.00 43.84 320 LEU A CA 1
ATOM 2635 C C . LEU A 1 320 ? 20.214 16.741 -30.847 1.00 43.84 320 LEU A C 1
ATOM 2637 O O . LEU A 1 320 ? 19.773 15.682 -31.302 1.00 43.84 320 LEU A O 1
ATOM 2641 N N . ARG A 1 321 ? 21.270 16.746 -30.025 1.00 41.12 321 ARG A N 1
ATOM 2642 C CA . ARG A 1 321 ? 21.469 15.585 -29.163 1.00 41.12 321 ARG A CA 1
ATOM 2643 C C . ARG A 1 321 ? 20.180 15.467 -28.377 1.00 41.12 321 ARG A C 1
ATOM 2645 O O . ARG A 1 321 ? 19.919 16.280 -27.493 1.00 41.12 321 ARG A O 1
ATOM 2652 N N . PHE A 1 322 ? 19.364 14.483 -28.740 1.00 44.28 322 PHE A N 1
ATOM 2653 C CA . PHE A 1 322 ? 18.314 13.974 -27.885 1.00 44.28 322 PHE A CA 1
ATOM 2654 C C . PHE A 1 322 ? 18.999 13.513 -26.598 1.00 44.28 322 PHE A C 1
ATOM 2656 O O . PHE A 1 322 ? 19.325 12.347 -26.402 1.00 44.28 322 PHE A O 1
ATOM 2663 N N . VAL A 1 323 ? 19.210 14.456 -25.686 1.00 37.22 323 VAL A N 1
ATOM 2664 C CA . VAL A 1 323 ? 18.918 14.192 -24.300 1.00 37.22 323 VAL A CA 1
ATOM 2665 C C . VAL A 1 323 ? 17.447 13.809 -24.380 1.00 37.22 323 VAL A C 1
ATOM 2667 O O . VAL A 1 323 ? 16.588 14.666 -24.590 1.00 37.22 323 VAL A O 1
ATOM 2670 N N . LEU A 1 324 ? 17.142 12.508 -24.326 1.00 39.25 324 LEU A N 1
ATOM 2671 C CA . LEU A 1 324 ? 15.906 12.110 -23.671 1.00 39.25 324 LEU A CA 1
ATOM 2672 C C . LEU A 1 324 ? 16.012 12.821 -22.335 1.00 39.25 324 LEU A C 1
ATOM 2674 O O . LEU A 1 324 ? 16.769 12.392 -21.468 1.00 39.25 324 LEU A O 1
ATOM 2678 N N . ASN A 1 325 ? 15.439 14.019 -22.249 1.00 38.75 325 ASN A N 1
ATOM 2679 C CA . ASN A 1 325 ? 15.456 14.752 -21.017 1.00 38.75 325 ASN A CA 1
ATOM 2680 C C . ASN A 1 325 ? 14.537 13.915 -20.152 1.00 38.75 325 ASN A C 1
ATOM 2682 O O . ASN A 1 325 ? 13.321 13.995 -20.278 1.00 38.75 325 ASN A O 1
ATOM 2686 N N . PHE A 1 326 ? 15.117 12.992 -19.391 1.00 44.12 326 PHE A N 1
ATOM 2687 C CA . PHE A 1 326 ? 14.389 12.177 -18.438 1.00 44.12 326 PHE A CA 1
ATOM 2688 C C . PHE A 1 326 ? 13.827 13.085 -17.330 1.00 44.12 326 PHE A C 1
ATOM 2690 O O . PHE A 1 326 ? 12.869 12.701 -16.669 1.00 44.12 326 PHE A O 1
ATOM 2697 N N . ASP A 1 327 ? 14.265 14.351 -17.245 1.00 38.75 327 ASP A N 1
ATOM 2698 C CA . ASP A 1 327 ? 13.541 15.397 -16.519 1.00 38.75 327 ASP A CA 1
ATOM 2699 C C . ASP A 1 327 ? 12.179 15.730 -17.160 1.00 38.75 327 ASP A C 1
ATOM 2701 O O . ASP A 1 327 ? 11.308 16.272 -16.499 1.00 38.75 327 ASP A O 1
ATOM 2705 N N . ALA A 1 328 ? 11.877 15.345 -18.400 1.00 36.47 328 ALA A N 1
ATOM 2706 C CA . ALA A 1 328 ? 10.509 15.397 -18.926 1.00 36.47 328 ALA A CA 1
ATOM 2707 C C . ALA A 1 328 ? 9.610 14.289 -18.336 1.00 36.47 328 ALA A C 1
ATOM 2709 O O . ALA A 1 328 ? 8.388 14.409 -18.376 1.00 36.47 328 ALA A O 1
ATOM 2710 N N . LEU A 1 329 ? 10.175 13.250 -17.705 1.00 35.59 329 LEU A N 1
ATOM 2711 C CA . LEU A 1 329 ? 9.428 12.382 -16.783 1.00 35.59 329 LEU A CA 1
ATOM 2712 C C . LEU A 1 329 ? 9.326 12.994 -15.376 1.00 35.59 329 LEU A C 1
ATOM 2714 O O . LEU A 1 329 ? 8.461 12.587 -14.605 1.00 35.59 329 LEU A O 1
ATOM 2718 N N . SER A 1 330 ? 10.082 14.059 -15.075 1.00 36.41 330 SER A N 1
ATOM 2719 C CA . SER A 1 330 ? 9.802 14.934 -13.929 1.00 36.41 330 SER A CA 1
ATOM 2720 C C . SER A 1 330 ? 8.545 15.799 -14.123 1.00 36.41 330 SER A C 1
ATOM 2722 O O . SER A 1 330 ? 8.122 16.458 -13.185 1.00 36.41 330 SER A O 1
ATOM 2724 N N . PHE A 1 331 ? 7.823 15.706 -15.252 1.00 36.19 331 PHE A N 1
ATOM 2725 C CA . PHE A 1 331 ? 6.418 16.148 -15.297 1.00 36.19 331 PHE A CA 1
ATOM 2726 C C . PHE A 1 331 ? 5.502 15.333 -14.357 1.00 36.19 331 PHE A C 1
ATOM 2728 O O . PHE A 1 331 ? 4.393 15.776 -14.060 1.00 36.19 331 PHE A O 1
ATOM 2735 N N . LEU A 1 332 ? 5.970 14.192 -13.829 1.00 37.94 332 LEU A N 1
ATOM 2736 C CA . LEU A 1 332 ? 5.367 13.500 -12.680 1.00 37.94 332 LEU A CA 1
ATOM 2737 C C . LEU A 1 332 ? 5.874 14.013 -11.311 1.00 37.94 332 LEU A C 1
ATOM 2739 O O . LEU A 1 332 ? 5.395 13.553 -10.282 1.00 37.94 332 LEU A O 1
ATOM 2743 N N . ASN A 1 333 ? 6.779 14.995 -11.301 1.00 36.59 333 ASN A N 1
ATOM 2744 C CA . ASN A 1 333 ? 7.226 15.825 -10.175 1.00 36.59 333 ASN A CA 1
ATOM 2745 C C . ASN A 1 333 ? 6.965 17.318 -10.510 1.00 36.59 333 ASN A C 1
ATOM 2747 O O . ASN A 1 333 ? 7.879 18.119 -10.652 1.00 36.59 333 ASN A O 1
ATOM 2751 N N . SER A 1 334 ? 5.688 17.663 -10.703 1.00 46.62 334 SER A N 1
ATOM 2752 C CA . SER A 1 334 ? 5.066 19.006 -10.632 1.00 46.62 334 SER A CA 1
ATOM 2753 C C . SER A 1 334 ? 5.967 20.264 -10.532 1.00 46.62 334 SER A C 1
ATOM 2755 O O . SER A 1 334 ? 6.623 20.439 -9.505 1.00 46.62 334 SER A O 1
ATOM 2757 N N . ASN A 1 335 ? 5.843 21.225 -11.480 1.00 43.66 335 ASN A N 1
ATOM 2758 C CA . ASN A 1 335 ? 5.405 22.618 -11.174 1.00 43.66 335 ASN A CA 1
ATOM 2759 C C . ASN A 1 335 ? 5.361 23.678 -12.310 1.00 43.66 335 ASN A C 1
ATOM 2761 O O . ASN A 1 335 ? 4.924 24.792 -12.035 1.00 43.66 335 ASN A O 1
ATOM 2765 N N . GLU A 1 336 ? 5.723 23.431 -13.575 1.00 32.97 336 GLU A N 1
ATOM 2766 C CA . GLU A 1 336 ? 5.891 24.578 -14.510 1.00 32.97 336 GLU A CA 1
ATOM 2767 C C . GLU A 1 336 ? 4.691 25.007 -15.380 1.00 32.97 336 GLU A C 1
ATOM 2769 O O . GLU A 1 336 ? 4.754 26.055 -16.021 1.00 32.97 336 GLU A O 1
ATOM 2774 N N . LEU A 1 337 ? 3.553 24.304 -15.378 1.00 36.12 337 LEU A N 1
ATOM 2775 C CA . LEU A 1 337 ? 2.397 24.696 -16.215 1.00 36.12 337 LEU A CA 1
ATOM 2776 C C . LEU A 1 337 ? 1.318 25.529 -15.501 1.00 36.12 337 LEU A C 1
ATOM 2778 O O . LEU A 1 337 ? 0.418 26.044 -16.161 1.00 36.12 337 LEU A O 1
ATOM 2782 N N . ALA A 1 338 ? 1.419 25.736 -14.184 1.00 37.06 338 ALA A N 1
ATOM 2783 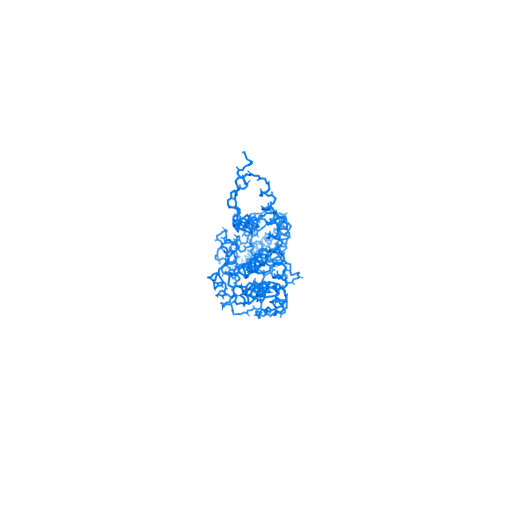C CA . ALA A 1 338 ? 0.432 26.511 -13.419 1.00 37.06 338 ALA A CA 1
ATOM 2784 C C . ALA A 1 338 ? 0.695 28.034 -13.393 1.00 37.06 338 ALA A C 1
ATOM 2786 O O . ALA A 1 338 ? -0.160 28.791 -12.948 1.00 37.06 338 ALA A O 1
ATOM 2787 N N . LEU A 1 339 ? 1.841 28.505 -13.900 1.00 37.16 339 LEU A N 1
ATOM 2788 C CA . LEU A 1 339 ? 2.230 29.926 -13.870 1.00 37.16 339 LEU A CA 1
ATOM 2789 C C . LEU A 1 339 ? 2.041 30.675 -15.202 1.00 37.16 339 LEU A C 1
ATOM 2791 O O . LEU A 1 339 ? 2.439 31.829 -15.315 1.00 37.16 339 LEU A O 1
ATOM 2795 N N . LYS A 1 340 ? 1.408 30.059 -16.211 1.00 32.16 340 LYS A N 1
ATOM 2796 C CA . LYS A 1 340 ? 1.088 30.718 -17.497 1.00 32.16 340 LYS A CA 1
ATOM 2797 C C . LYS A 1 340 ? -0.411 30.858 -17.790 1.00 32.16 340 LYS A C 1
ATOM 2799 O O . LYS A 1 340 ? -0.788 31.106 -18.930 1.00 32.16 340 LYS A O 1
ATOM 2804 N N . ALA A 1 341 ? -1.259 30.735 -16.770 1.00 37.59 341 ALA A N 1
ATOM 2805 C CA . ALA A 1 341 ? -2.703 30.954 -16.884 1.00 37.59 341 ALA A CA 1
ATOM 2806 C C . ALA A 1 341 ? -3.262 31.851 -15.759 1.00 37.59 341 ALA A C 1
ATOM 2808 O O . ALA A 1 341 ? -4.329 31.568 -15.214 1.00 37.59 341 ALA A O 1
ATOM 2809 N N . GLN A 1 342 ? -2.542 32.929 -15.425 1.00 34.91 342 GLN A N 1
ATOM 2810 C CA . GLN A 1 342 ? -3.078 34.103 -14.724 1.00 34.91 342 GLN A CA 1
ATOM 2811 C C . GLN A 1 342 ? -2.713 35.376 -15.477 1.00 34.91 342 GLN A C 1
ATOM 2813 O O . GLN A 1 342 ? -1.532 35.489 -15.879 1.00 34.91 342 GLN A O 1
#

Radius of gyration: 30.36 Å; Cα contacts (8 Å, |Δi|>4): 265; chains: 1; bounding box: 71×53×124 Å

Sequence (342 aa):
MADPNTNEAQEAQDASLARMLVQRVQEQNQVKVENIEEAPIEIKRGLYERDLEMFKGMIKTQIDNYFERQSLIMQQRGTNSDILDQRTNIPELKYIIDLINESSILFREMQNIIIEIYKDNGLSNICSFRFDFFNCMQKAGKISMCMKDHSYGTIWHINEVIRKGLNETRISDINSEFQKYNRSSREFSEIAMIFQDPIVYNFLSARILEELKECMFESFNDPNRTVLEISIHGTVEAASTSLFKKPTLKWMSQMVTLGSKSHEILLLRNDSMPKVDERIYTTFYEKLLYWTYDDLERAQETARIINQEIREDNEPVPDLRFVLNFDALSFLNSNELALKAQ

Nearest PDB structures (foldseek):
  8jj6-assembly1_A  TM=8.058E-01  e=3.471E-06  Homo sapiens
  6fvu-assembly1_P  TM=1.573E-01  e=6.863E+00  Saccharomyces cerevisiae S288C

Organism: NCBI:txid44941

Solvent-accessible surface area (backbone atoms only — not comparable to full-atom values): 19225 Å² total; per-residue (Å²): 134,84,70,76,71,62,56,60,57,49,53,53,49,52,54,50,51,50,51,51,51,52,48,49,53,52,54,62,70,56,59,74,66,90,53,65,86,76,49,58,62,69,58,47,36,57,49,31,69,75,34,58,67,61,39,49,56,53,50,51,55,36,51,54,54,40,49,59,53,47,55,56,53,72,70,54,89,71,39,74,52,57,48,50,56,53,57,49,61,38,65,50,59,51,52,53,45,65,48,34,64,84,41,66,65,48,47,53,48,52,56,49,51,54,50,52,55,32,70,76,67,55,48,46,62,56,22,38,49,54,53,33,50,52,57,34,34,45,74,71,69,37,46,81,61,42,71,72,42,85,41,41,64,48,51,53,51,50,54,48,29,66,69,74,49,85,52,72,68,58,52,49,53,45,50,54,50,63,69,71,57,85,65,45,25,65,61,46,21,58,42,21,27,49,32,34,10,62,64,52,35,48,51,44,53,51,50,49,53,49,53,52,48,50,33,41,52,53,43,70,66,47,85,84,61,52,85,87,52,76,38,73,65,55,33,44,51,51,15,50,58,57,47,76,66,40,65,66,53,55,49,43,50,31,44,46,48,33,10,77,38,15,52,58,22,50,76,71,50,48,59,69,83,65,78,65,61,65,56,49,59,79,44,51,49,50,50,52,40,52,53,50,49,57,52,51,52,52,51,52,53,52,52,51,52,52,57,51,59,54,65,74,48,93,63,92,75,74,89,75,72,76,65,76,56,63,66,66,62,36,69,67,60,75,77,83,78,77,78,79,79,123